Protein AF-0000000077862936 (afdb_homodimer)

Organism: Aspergillus terreus (NCBI:txid33178)

Nearest PDB structures (foldseek):
  3dgs-assembly1_A  TM=1.457E-01  e=7.957E+00  Enterobacteria phage fd
  7onh-assembly1_A  TM=1.638E-01  e=4.674E+00  synthetic construct
  3dgs-assembly1_A  TM=1.457E-01  e=5.202E+00  Enterobacteria phage fd

Sequence (362 aa):
MKFSQLAPALVPLLASQSNAEAGPSYTLKAVQPGTPFHGQPINAHAGTFWIGEPGAAVCGMPPIPCPDFETKVLATGDHLDTVATPGQAIFVLPNGALAYTPPGSPFPPNAFTSPLQLVPTPFGPGYTFLGGGFSACPTPYGFQVFAINSPGGPFELAEGCIPFDAVALPPINPVPVDVYVMKFSQLAPALVPLLASQSNAEAGPSYTLKAVQPGTPFHGQPINAHAGTFWIGEPGAAVCGMPPIPCPDFETKVLATGDHLDTVATPGQAIFVLPNGALAYTPPGSPFPPNAFTSPLQLVPTPFGPGYTFLGGGFSACPTPYGFQVFAINSPGGPFELAEGCIPFDAVALPPINPVPVDVYV

InterPro domains:
  IPR052820 PhiA domain-containing protein [PTHR42047] (1-170)

Solvent-accessible surface area (backbone atoms only — not comparable to full-atom values): 19536 Å² total; per-residue (Å²): 131,84,80,76,77,76,73,79,79,80,71,77,75,72,74,71,72,68,74,66,73,76,62,74,56,21,24,40,28,33,44,33,89,96,47,96,55,44,69,35,52,54,20,47,34,38,39,30,35,24,35,76,39,82,56,34,40,28,33,71,90,63,32,20,52,39,78,68,53,90,42,35,36,48,26,32,78,44,22,45,31,43,58,21,54,48,51,27,44,44,34,27,41,76,88,22,40,35,29,43,35,47,48,65,48,74,79,61,88,73,45,46,70,68,64,52,40,80,38,86,45,100,86,39,44,20,53,26,43,87,86,17,40,34,26,39,33,78,53,101,70,33,24,43,35,26,44,21,34,50,92,90,44,96,24,62,84,52,91,84,39,42,70,39,43,43,29,52,38,80,37,85,40,84,52,65,41,36,41,72,34,135,85,79,75,77,77,73,78,78,77,72,78,77,73,72,70,73,71,75,68,74,74,59,74,55,20,23,41,28,31,44,33,89,94,46,96,55,42,69,34,53,54,21,46,34,40,39,29,34,25,34,77,40,79,55,32,40,28,32,72,88,63,31,21,51,40,78,69,53,89,42,34,35,47,24,32,77,45,22,45,33,43,57,22,54,49,52,25,44,44,33,26,42,76,87,22,37,34,29,42,36,46,47,64,49,72,80,59,87,75,45,46,68,66,64,54,39,80,39,87,47,100,86,39,42,20,54,26,43,86,85,17,39,34,26,39,32,77,53,100,69,34,23,41,36,25,44,22,32,50,94,88,44,96,24,62,83,53,90,84,41,42,70,38,43,44,30,53,39,79,35,86,39,84,53,64,40,36,41,72,36

Secondary structure (DSSP, 8-state):
------------------------EEEEEEE-TTSTTTTEEEEEETTEEEESS---EEETTTTEEPTTGGGS--EETTEESB--SS--BEEE-TTSBEEEPPTTPPPPTT-B-PPPEEEEETTEEEEEBTTBEEEEEEETTEEEEEEE-STTSS-PPPTT-EEEEEEEE--SS---BSEE-/------------------------EEEEEEE-TTSTTTTPBEEEETTEEEESS---EEETTTTEEPTTGGGS--EETTEESB--SS--BEEE-TTSBEEEPPTTPPPPTT-B-PPPEEEEETTEEEEEBTTBEEEEEEETTEEEEEEE-STTSS-PPPTT-EEEEEEEE--SS---BSEE-

Structure (mmCIF, N/CA/C/O backbone):
data_AF-0000000077862936-model_v1
#
loop_
_entity.id
_entity.type
_entity.pdbx_description
1 polymer 'IgE-binding protein'
#
loop_
_atom_site.group_PDB
_atom_site.id
_atom_site.type_symbol
_atom_site.label_atom_id
_atom_site.label_alt_id
_atom_site.label_comp_id
_atom_site.label_asym_id
_atom_site.label_entity_id
_atom_site.label_seq_id
_atom_site.pdbx_PDB_ins_code
_atom_site.Cartn_x
_atom_site.Cartn_y
_atom_site.Cartn_z
_atom_site.occupancy
_atom_site.B_iso_or_equiv
_atom_site.auth_seq_id
_atom_site.auth_comp_id
_atom_site.auth_asym_id
_atom_site.auth_atom_id
_atom_site.pdbx_PDB_model_num
ATOM 1 N N . MET A 1 1 ? -45.5 5.727 -56.5 1 28.3 1 MET A N 1
ATOM 2 C CA . MET A 1 1 ? -44.812 4.695 -55.719 1 28.3 1 MET A CA 1
ATOM 3 C C . MET A 1 1 ? -44.25 5.285 -54.438 1 28.3 1 MET A C 1
ATOM 5 O O . MET A 1 1 ? -43.375 6.148 -54.469 1 28.3 1 MET A O 1
ATOM 9 N N . LYS A 1 2 ? -45.188 5.613 -53.438 1 38.56 2 LYS A N 1
ATOM 10 C CA . LYS A 1 2 ? -44.938 6.18 -52.125 1 38.56 2 LYS A CA 1
ATOM 11 C C . LYS A 1 2 ? -43.906 5.344 -51.344 1 38.56 2 LYS A C 1
ATOM 13 O O . LYS A 1 2 ? -44.094 4.137 -51.188 1 38.56 2 LYS A O 1
ATOM 18 N N . PHE A 1 3 ? -42.594 5.727 -51.438 1 39.69 3 PHE A N 1
ATOM 19 C CA . PHE A 1 3 ? -41.469 5.121 -50.75 1 39.69 3 PHE A CA 1
ATOM 20 C C . PHE A 1 3 ? -41.688 5.16 -49.25 1 39.69 3 PHE A C 1
ATOM 22 O O . PHE A 1 3 ? -41.781 6.234 -48.656 1 39.69 3 PHE A O 1
ATOM 29 N N . SER A 1 4 ? -42.438 4.215 -48.75 1 47.66 4 SER A N 1
ATOM 30 C CA . SER A 1 4 ? -42.562 4.059 -47.281 1 47.66 4 SER A CA 1
ATOM 31 C C . SER A 1 4 ? -41.25 3.727 -46.625 1 47.66 4 SER A C 1
ATOM 33 O O . SER A 1 4 ? -40.625 2.719 -46.969 1 47.66 4 SER A O 1
ATOM 35 N N . GLN A 1 5 ? -40.5 4.758 -46.25 1 46 5 GLN A N 1
ATOM 36 C CA . GLN A 1 5 ? -39.281 4.609 -45.5 1 46 5 GLN A CA 1
ATOM 37 C C . GLN A 1 5 ? -39.531 3.873 -44.188 1 46 5 GLN A C 1
ATOM 39 O O . GLN A 1 5 ? -40.406 4.27 -43.406 1 46 5 GLN A O 1
ATOM 44 N N . LEU A 1 6 ? -39.406 2.562 -44.219 1 43.28 6 LEU A N 1
ATOM 45 C CA . LEU A 1 6 ? -39.438 1.781 -42.969 1 43.28 6 LEU A CA 1
ATOM 46 C C . LEU A 1 6 ? -38.312 2.205 -42.031 1 43.28 6 LEU A C 1
ATOM 48 O O . LEU A 1 6 ? -37.156 2.299 -42.438 1 43.28 6 LEU A O 1
ATOM 52 N N . ALA A 1 7 ? -38.688 2.951 -41.031 1 51.25 7 ALA A N 1
ATOM 53 C CA . ALA A 1 7 ? -37.75 3.365 -40 1 51.25 7 ALA A CA 1
ATOM 54 C C . ALA A 1 7 ? -37.156 2.154 -39.281 1 51.25 7 ALA A C 1
ATOM 56 O O . ALA A 1 7 ? -37.875 1.255 -38.844 1 51.25 7 ALA A O 1
ATOM 57 N N . PRO A 1 8 ? -35.844 1.978 -39.531 1 52.16 8 PRO A N 1
ATOM 58 C CA . PRO A 1 8 ? -35.219 0.849 -38.844 1 52.16 8 PRO A CA 1
ATOM 59 C C . PRO A 1 8 ? -35.375 0.906 -37.312 1 52.16 8 PRO A C 1
ATOM 61 O O . PRO A 1 8 ? -35.344 1.987 -36.75 1 52.16 8 PRO A O 1
ATOM 64 N N . ALA A 1 9 ? -36.188 -0.064 -36.781 1 49.62 9 ALA A N 1
ATOM 65 C CA . ALA A 1 9 ? -36.312 -0.233 -35.344 1 49.62 9 ALA A CA 1
ATOM 66 C C . ALA A 1 9 ? -34.938 -0.393 -34.688 1 49.62 9 ALA A C 1
ATOM 68 O O . ALA A 1 9 ? -34.156 -1.244 -35.094 1 49.62 9 ALA A O 1
ATOM 69 N N . LEU A 1 10 ? -34.406 0.689 -34.125 1 48.16 10 LEU A N 1
ATOM 70 C CA . LEU A 1 10 ? -33.219 0.624 -33.312 1 48.16 10 LEU A CA 1
ATOM 71 C C . LEU A 1 10 ? -33.375 -0.346 -32.156 1 48.16 10 LEU A C 1
ATOM 73 O O . LEU A 1 10 ? -34.25 -0.156 -31.312 1 48.16 10 LEU A O 1
ATOM 77 N N . VAL A 1 11 ? -33.125 -1.672 -32.344 1 47.84 11 VAL A N 1
ATOM 78 C CA . VAL A 1 11 ? -33.094 -2.633 -31.234 1 47.84 11 VAL A CA 1
ATOM 79 C C . VAL A 1 11 ? -32.062 -2.195 -30.188 1 47.84 11 VAL A C 1
ATOM 81 O O . VAL A 1 11 ? -30.906 -1.97 -30.516 1 47.84 11 VAL A O 1
ATOM 84 N N . PRO A 1 12 ? -32.562 -1.728 -29.078 1 45.38 12 PRO A N 1
ATOM 85 C CA . PRO A 1 12 ? -31.562 -1.448 -28.047 1 45.38 12 PRO A CA 1
ATOM 86 C C . PRO A 1 12 ? -30.719 -2.67 -27.703 1 45.38 12 PRO A C 1
ATOM 88 O O . PRO A 1 12 ? -31.25 -3.756 -27.469 1 45.38 12 PRO A O 1
ATOM 91 N N . LEU A 1 13 ? -29.516 -2.75 -28.203 1 40.41 13 LEU A N 1
ATOM 92 C CA . LEU A 1 13 ? -28.562 -3.723 -27.672 1 40.41 13 LEU A CA 1
ATOM 93 C C . LEU A 1 13 ? -28.5 -3.664 -26.156 1 40.41 13 LEU A C 1
ATOM 95 O O . LEU A 1 13 ? -28.078 -2.658 -25.578 1 40.41 13 LEU A O 1
ATOM 99 N N . LEU A 1 14 ? -29.406 -4.41 -25.531 1 37.84 14 LEU A N 1
ATOM 100 C CA . LEU A 1 14 ? -29.156 -4.645 -24.109 1 37.84 14 LEU A CA 1
ATOM 101 C C . LEU A 1 14 ? -27.75 -5.176 -23.875 1 37.84 14 LEU A C 1
ATOM 103 O O . LEU A 1 14 ? -27.391 -6.23 -24.391 1 37.84 14 LEU A O 1
ATOM 107 N N . ALA A 1 15 ? -26.797 -4.32 -23.656 1 35.94 15 ALA A N 1
ATOM 108 C CA . ALA A 1 15 ? -25.516 -4.77 -23.125 1 35.94 15 ALA A CA 1
ATOM 109 C C . ALA A 1 15 ? -25.703 -5.715 -21.938 1 35.94 15 ALA A C 1
ATOM 111 O O . ALA A 1 15 ? -26.234 -5.316 -20.906 1 35.94 15 ALA A O 1
ATOM 112 N N . SER A 1 16 ? -25.938 -6.992 -22.203 1 34.53 16 SER A N 1
ATOM 113 C CA . SER A 1 16 ? -25.859 -7.965 -21.125 1 34.53 16 SER A CA 1
ATOM 114 C C . SER A 1 16 ? -24.609 -7.754 -20.281 1 34.53 16 SER A C 1
ATOM 116 O O . SER A 1 16 ? -23.484 -7.773 -20.797 1 34.53 16 SER A O 1
ATOM 118 N N . GLN A 1 17 ? -24.625 -6.863 -19.359 1 34.66 17 GLN A N 1
ATOM 119 C CA . GLN A 1 17 ? -23.562 -6.945 -18.375 1 34.66 17 GLN A CA 1
ATOM 120 C C . GLN A 1 17 ? -23.328 -8.383 -17.938 1 34.66 17 GLN A C 1
ATOM 122 O O . GLN A 1 17 ? -24.234 -9.039 -17.406 1 34.66 17 GLN A O 1
ATOM 127 N N . SER A 1 18 ? -22.766 -9.227 -18.797 1 33.12 18 SER A N 1
ATOM 128 C CA . SER A 1 18 ? -22.391 -10.555 -18.328 1 33.12 18 SER A CA 1
ATOM 129 C C . SER A 1 18 ? -21.922 -10.516 -16.875 1 33.12 18 SER A C 1
ATOM 131 O O . SER A 1 18 ? -21.094 -9.695 -16.516 1 33.12 18 SER A O 1
ATOM 133 N N . ASN A 1 19 ? -22.859 -10.664 -16 1 34.84 19 ASN A N 1
ATOM 134 C CA . ASN A 1 19 ? -22.422 -11.047 -14.664 1 34.84 19 ASN A CA 1
ATOM 135 C C . ASN A 1 19 ? -21.25 -12.023 -14.719 1 34.84 19 ASN A C 1
ATOM 137 O O . ASN A 1 19 ? -21.438 -13.203 -15.023 1 34.84 19 ASN A O 1
ATOM 141 N N . ALA A 1 20 ? -20.297 -11.766 -15.5 1 35.69 20 ALA A N 1
ATOM 142 C CA . ALA A 1 20 ? -19.172 -12.695 -15.562 1 35.69 20 ALA A CA 1
ATOM 143 C C . ALA A 1 20 ? -19.016 -13.461 -14.258 1 35.69 20 ALA A C 1
ATOM 145 O O . ALA A 1 20 ? -18.859 -12.859 -13.188 1 35.69 20 ALA A O 1
ATOM 146 N N . GLU A 1 21 ? -19.688 -14.562 -14.023 1 43.31 21 GLU A N 1
ATOM 147 C CA . GLU A 1 21 ? -19.547 -15.453 -12.875 1 43.31 21 GLU A CA 1
ATOM 148 C C . GLU A 1 21 ? -18.125 -15.422 -12.336 1 43.31 21 GLU A C 1
ATOM 150 O O . GLU A 1 21 ? -17.156 -15.648 -13.078 1 43.31 21 GLU A O 1
ATOM 155 N N . ALA A 1 22 ? -17.891 -14.57 -11.445 1 54.06 22 ALA A N 1
ATOM 156 C CA . ALA A 1 22 ? -16.562 -14.484 -10.828 1 54.06 22 ALA A CA 1
ATOM 157 C C . ALA A 1 22 ? -15.992 -15.875 -10.57 1 54.06 22 ALA A C 1
ATOM 159 O O . ALA A 1 22 ? -16.703 -16.766 -10.094 1 54.06 22 ALA A O 1
ATOM 160 N N . GLY A 1 23 ? -15.102 -16.484 -11.367 1 61.25 23 GLY A N 1
ATOM 161 C CA . GLY A 1 23 ? -14.445 -17.766 -11.125 1 61.25 23 GLY A CA 1
ATOM 162 C C . GLY A 1 23 ? -14.242 -18.047 -9.648 1 61.25 23 GLY A C 1
ATOM 163 O O . GLY A 1 23 ? -14.633 -17.25 -8.797 1 61.25 23 GLY A O 1
ATOM 164 N N . PRO A 1 24 ? -13.867 -19.297 -9.281 1 77.06 24 PRO A N 1
ATOM 165 C CA . PRO A 1 24 ? -13.648 -19.688 -7.887 1 77.06 24 PRO A CA 1
ATOM 166 C C . PRO A 1 24 ? -12.672 -18.766 -7.16 1 77.06 24 PRO A C 1
ATOM 168 O O . PRO A 1 24 ? -11.75 -18.219 -7.777 1 77.06 24 PRO A O 1
ATOM 171 N N . SER A 1 25 ? -13 -18.484 -5.926 1 86.25 25 SER A N 1
ATOM 172 C CA . SER A 1 25 ? -12.156 -17.703 -5.039 1 86.25 25 SER A CA 1
ATOM 173 C C . SER A 1 25 ? -11.164 -18.578 -4.285 1 86.25 25 SER A C 1
ATOM 175 O O . SER A 1 25 ? -11.461 -19.734 -3.973 1 86.25 25 SER A O 1
ATOM 177 N N . TYR A 1 26 ? -10 -18.047 -4.062 1 89.81 26 TYR A N 1
ATOM 178 C CA . TYR A 1 26 ? -8.953 -18.844 -3.432 1 89.81 26 TYR A CA 1
ATOM 179 C C . TYR A 1 26 ? -8.258 -18.047 -2.332 1 89.81 26 TYR A C 1
ATOM 181 O O . TYR A 1 26 ? -8.156 -16.812 -2.412 1 89.81 26 TYR A O 1
ATOM 189 N N . THR A 1 27 ? -7.832 -18.766 -1.325 1 92.31 27 THR A N 1
ATOM 190 C CA . THR A 1 27 ? -6.734 -18.312 -0.482 1 92.31 27 THR A CA 1
ATOM 191 C C . THR A 1 27 ? -5.406 -18.875 -0.976 1 92.31 27 THR A C 1
ATOM 193 O O . THR A 1 27 ? -5.383 -19.859 -1.727 1 92.31 27 THR A O 1
ATOM 196 N N . LEU A 1 28 ? -4.328 -18.25 -0.6 1 93.12 28 LEU A N 1
ATOM 197 C CA . LEU A 1 28 ? -3.021 -18.703 -1.066 1 93.12 28 LEU A CA 1
ATOM 198 C C . LEU A 1 28 ? -2.119 -19.062 0.109 1 93.12 28 LEU A C 1
ATOM 200 O O . LEU A 1 28 ? -2.123 -18.375 1.134 1 93.12 28 LEU A O 1
ATOM 204 N N . LYS A 1 29 ? -1.386 -20.094 -0.147 1 94.75 29 LYS A N 1
ATOM 205 C CA . LYS A 1 29 ? -0.343 -20.484 0.795 1 94.75 29 LYS A CA 1
ATOM 206 C C . LYS A 1 29 ? 1.017 -20.578 0.107 1 94.75 29 LYS A C 1
ATOM 208 O O . LYS A 1 29 ? 1.112 -21.047 -1.032 1 94.75 29 LYS A O 1
ATOM 213 N N . ALA A 1 30 ? 1.995 -20.172 0.868 1 96.94 30 ALA A N 1
ATOM 214 C CA . ALA A 1 30 ? 3.365 -20.344 0.398 1 96.94 30 ALA A CA 1
ATOM 215 C C . ALA A 1 30 ? 3.887 -21.734 0.75 1 96.94 30 ALA A C 1
ATOM 217 O O . ALA A 1 30 ? 3.936 -22.109 1.924 1 96.94 30 ALA A O 1
ATOM 218 N N . VAL A 1 31 ? 4.359 -22.484 -0.291 1 97.75 31 VAL A N 1
ATOM 219 C CA . VAL A 1 31 ? 4.785 -23.859 -0.05 1 97.75 31 VAL A CA 1
ATOM 220 C C . VAL A 1 31 ? 6.238 -24.031 -0.489 1 97.75 31 VAL A C 1
ATOM 222 O O . VAL A 1 31 ? 6.559 -23.891 -1.67 1 97.75 31 VAL A O 1
ATOM 225 N N . GLN A 1 32 ? 7.098 -24.234 0.431 1 97.5 32 GLN A N 1
ATOM 226 C CA . GLN A 1 32 ? 8.508 -24.594 0.268 1 97.5 32 GLN A CA 1
ATOM 227 C C . GLN A 1 32 ? 9.039 -25.312 1.502 1 97.5 32 GLN A C 1
ATOM 229 O O . GLN A 1 32 ? 9.523 -24.672 2.439 1 97.5 32 GLN A O 1
ATOM 234 N N . PRO A 1 33 ? 8.992 -26.703 1.39 1 96.69 33 PRO A N 1
ATOM 235 C CA . PRO A 1 33 ? 9.438 -27.453 2.564 1 96.69 33 PRO A CA 1
ATOM 236 C C . PRO A 1 33 ? 10.836 -27.047 3.029 1 96.69 33 PRO A C 1
ATOM 238 O O . PRO A 1 33 ? 11.719 -26.781 2.203 1 96.69 33 PRO A O 1
ATOM 241 N N . GLY A 1 34 ? 11.047 -26.984 4.371 1 97.06 34 GLY A N 1
ATOM 242 C CA . GLY A 1 34 ? 12.352 -26.688 4.938 1 97.06 34 GLY A CA 1
ATOM 243 C C . GLY A 1 34 ? 12.57 -25.203 5.164 1 97.06 34 GLY A C 1
ATOM 244 O O . GLY A 1 34 ? 13.656 -24.797 5.582 1 97.06 34 GLY A O 1
ATOM 245 N N . THR A 1 35 ? 11.594 -24.422 4.828 1 97.5 35 THR A N 1
ATOM 246 C CA . THR A 1 35 ? 11.719 -22.984 5.043 1 97.5 35 THR A CA 1
ATOM 247 C C . THR A 1 35 ? 10.82 -22.531 6.191 1 97.5 35 THR A C 1
ATOM 249 O O . THR A 1 35 ? 9.852 -23.203 6.539 1 97.5 35 THR A O 1
ATOM 252 N N . PRO A 1 36 ? 11.133 -21.344 6.785 1 95.94 36 PRO A N 1
ATOM 253 C CA . PRO A 1 36 ? 10.328 -20.875 7.914 1 95.94 36 PRO A CA 1
ATOM 254 C C . PRO A 1 36 ? 8.914 -20.469 7.496 1 95.94 36 PRO A C 1
ATOM 256 O O . PRO A 1 36 ? 8.039 -20.297 8.352 1 95.94 36 PRO A O 1
ATOM 259 N N . PHE A 1 37 ? 8.695 -20.219 6.227 1 97.56 37 PHE A N 1
ATOM 260 C CA . PHE A 1 37 ? 7.395 -19.719 5.812 1 97.56 37 PHE A CA 1
ATOM 261 C C . PHE A 1 37 ? 6.574 -20.812 5.141 1 97.56 37 PHE A C 1
ATOM 263 O O . PHE A 1 37 ? 5.48 -20.562 4.641 1 97.56 37 PHE A O 1
ATOM 270 N N . HIS A 1 38 ? 7.098 -22.047 5.156 1 97.75 38 HIS A N 1
ATOM 271 C CA . HIS A 1 38 ? 6.348 -23.141 4.555 1 97.75 38 HIS A CA 1
ATOM 272 C C . HIS A 1 38 ? 4.953 -23.266 5.16 1 97.75 38 HIS A C 1
ATOM 274 O O . HIS A 1 38 ? 4.805 -23.312 6.383 1 97.75 38 HIS A O 1
ATOM 280 N N . GLY A 1 39 ? 3.947 -23.219 4.293 1 95.69 39 GLY A N 1
ATOM 281 C CA . GLY A 1 39 ? 2.578 -23.438 4.742 1 95.69 39 GLY A CA 1
ATOM 282 C C . GLY A 1 39 ? 1.909 -22.156 5.227 1 95.69 39 GLY A C 1
ATOM 283 O O . GLY A 1 39 ? 0.722 -22.172 5.559 1 95.69 39 GLY A O 1
ATOM 284 N N . GLN A 1 40 ? 2.598 -21.094 5.266 1 94.94 40 GLN A N 1
ATOM 285 C CA . GLN A 1 40 ? 2.021 -19.828 5.742 1 94.94 40 GLN A CA 1
ATOM 286 C C . GLN A 1 40 ? 1.17 -19.172 4.66 1 94.94 40 GLN A C 1
ATOM 288 O O . GLN A 1 40 ? 1.425 -19.359 3.467 1 94.94 40 GLN A O 1
ATOM 293 N N . PRO A 1 41 ? 0.169 -18.406 5.086 1 94.25 41 PRO A N 1
ATOM 294 C CA . PRO A 1 41 ? -0.661 -17.703 4.102 1 94.25 41 PRO A CA 1
ATOM 295 C C . PRO A 1 41 ? 0.079 -16.562 3.412 1 94.25 41 PRO A C 1
ATOM 297 O O . PRO A 1 41 ? 0.97 -15.953 4.008 1 94.25 41 PRO A O 1
ATOM 300 N N . ILE A 1 42 ? -0.263 -16.344 2.178 1 95.44 42 ILE A N 1
ATOM 301 C CA . ILE A 1 42 ? 0.11 -15.117 1.463 1 95.44 42 ILE A CA 1
ATOM 302 C C . ILE A 1 42 ? -0.976 -14.062 1.644 1 95.44 42 ILE A C 1
ATOM 304 O O . ILE A 1 42 ? -2.146 -14.312 1.346 1 95.44 42 ILE A O 1
ATOM 308 N N . ASN A 1 43 ? -0.534 -12.883 2.084 1 94.31 43 ASN A N 1
ATOM 309 C CA . ASN A 1 43 ? -1.486 -11.828 2.41 1 94.31 43 ASN A CA 1
ATOM 310 C C . ASN A 1 43 ? -1.239 -10.57 1.575 1 94.31 43 ASN A C 1
ATOM 312 O O . ASN A 1 43 ? -0.129 -10.359 1.084 1 94.31 43 ASN A O 1
ATOM 316 N N . ALA A 1 44 ? -2.369 -9.797 1.472 1 95.38 44 ALA A N 1
ATOM 317 C CA . ALA A 1 44 ? -2.291 -8.547 0.729 1 95.38 44 ALA A CA 1
ATOM 318 C C . ALA A 1 44 ? -2.5 -7.348 1.652 1 95.38 44 ALA A C 1
ATOM 320 O O . ALA A 1 44 ? -3.469 -7.305 2.416 1 95.38 44 ALA A O 1
ATOM 321 N N . HIS A 1 45 ? -1.539 -6.441 1.604 1 93.56 45 HIS A N 1
ATOM 322 C CA . HIS A 1 45 ? -1.716 -5.137 2.23 1 93.56 45 HIS A CA 1
ATOM 323 C C . HIS A 1 45 ? -0.766 -4.105 1.634 1 93.56 45 HIS A C 1
ATOM 325 O O . HIS A 1 45 ? 0.259 -4.465 1.05 1 93.56 45 HIS A O 1
ATOM 331 N N . ALA A 1 46 ? -1.206 -2.877 1.695 1 94.44 46 ALA A N 1
ATOM 332 C CA . ALA A 1 46 ? -0.384 -1.747 1.269 1 94.44 46 ALA A CA 1
ATOM 333 C C . ALA A 1 46 ? 0.114 -1.941 -0.161 1 94.44 46 ALA A C 1
ATOM 335 O O . ALA A 1 46 ? 1.271 -1.644 -0.468 1 94.44 46 ALA A O 1
ATOM 336 N N . GLY A 1 47 ? -0.685 -2.586 -0.917 1 95.81 47 GLY A N 1
ATOM 337 C CA . GLY A 1 47 ? -0.465 -2.613 -2.355 1 95.81 47 GLY A CA 1
ATOM 338 C C . GLY A 1 47 ? 0.37 -3.795 -2.809 1 95.81 47 GLY A C 1
ATOM 339 O O . GLY A 1 47 ? 0.606 -3.971 -4.008 1 95.81 47 GLY A O 1
ATOM 340 N N . THR A 1 48 ? 0.892 -4.527 -1.803 1 96.38 48 THR A N 1
ATOM 341 C CA . THR A 1 48 ? 1.748 -5.645 -2.186 1 96.38 48 THR A CA 1
ATOM 342 C C . THR A 1 48 ? 1.415 -6.887 -1.364 1 96.38 48 THR A C 1
ATOM 344 O O . THR A 1 48 ? 0.497 -6.867 -0.542 1 96.38 48 THR A O 1
ATOM 347 N N . PHE A 1 49 ? 2.17 -7.98 -1.61 1 96.5 49 PHE A N 1
ATOM 348 C CA . PHE A 1 49 ? 1.875 -9.281 -1.013 1 96.5 49 PHE A CA 1
ATOM 349 C C . PHE A 1 49 ? 3.006 -9.719 -0.093 1 96.5 49 PHE A C 1
ATOM 351 O O . PHE A 1 49 ? 4.18 -9.461 -0.374 1 96.5 49 PHE A O 1
ATOM 358 N N . TRP A 1 50 ? 2.525 -10.438 0.923 1 95.5 50 TRP A N 1
ATOM 359 C CA . TRP A 1 50 ? 3.445 -10.711 2.021 1 95.5 50 TRP A CA 1
ATOM 360 C C . TRP A 1 50 ? 3.189 -12.094 2.613 1 95.5 50 TRP A C 1
ATOM 362 O O . TRP A 1 50 ? 2.062 -12.594 2.578 1 95.5 50 TRP A O 1
ATOM 372 N N . ILE A 1 51 ? 4.262 -12.656 3.117 1 96.12 51 ILE A N 1
ATOM 373 C CA . ILE A 1 51 ? 4.207 -13.844 3.963 1 96.12 51 ILE A CA 1
ATOM 374 C C . ILE A 1 51 ? 4.695 -13.5 5.367 1 96.12 51 ILE A C 1
ATOM 376 O O . ILE A 1 51 ? 5.734 -12.859 5.531 1 96.12 51 ILE A O 1
ATOM 380 N N . GLY A 1 52 ? 3.896 -13.852 6.379 1 92.12 52 GLY A N 1
ATOM 381 C CA . GLY A 1 52 ? 4.289 -13.547 7.746 1 92.12 52 GLY A CA 1
ATOM 382 C C . GLY A 1 52 ? 3.779 -12.195 8.227 1 92.12 52 GLY A C 1
ATOM 383 O O . GLY A 1 52 ? 4.055 -11.789 9.359 1 92.12 52 GLY A O 1
ATOM 384 N N . GLU A 1 53 ? 3.143 -11.484 7.34 1 89.94 53 GLU A N 1
ATOM 385 C CA . GLU A 1 53 ? 2.467 -10.234 7.688 1 89.94 53 GLU A CA 1
ATOM 386 C C . GLU A 1 53 ? 0.959 -10.352 7.473 1 89.94 53 GLU A C 1
ATOM 388 O O . GLU A 1 53 ? 0.51 -10.969 6.508 1 89.94 53 GLU A O 1
ATOM 393 N N . PRO A 1 54 ? 0.274 -9.734 8.367 1 90.06 54 PRO A N 1
ATOM 394 C CA . PRO A 1 54 ? -1.177 -9.82 8.18 1 90.06 54 PRO A CA 1
ATOM 395 C C . PRO A 1 54 ? -1.661 -9.07 6.941 1 90.06 54 PRO A C 1
ATOM 397 O O . PRO A 1 54 ? -1.022 -8.109 6.508 1 90.06 54 PRO A O 1
ATOM 400 N N . GLY A 1 55 ? -2.773 -9.578 6.367 1 92.69 55 GLY A N 1
ATOM 401 C CA . GLY A 1 55 ? -3.477 -8.812 5.355 1 92.69 55 GLY A CA 1
ATOM 402 C C . GLY A 1 55 ? -4.324 -7.695 5.93 1 92.69 55 GLY A C 1
ATOM 403 O O . GLY A 1 55 ? -4.5 -7.609 7.148 1 92.69 55 GLY A O 1
ATOM 404 N N . ALA A 1 56 ? -4.82 -6.867 5.027 1 94.38 56 ALA A N 1
ATOM 405 C CA . ALA A 1 56 ? -5.672 -5.77 5.484 1 94.38 56 ALA A CA 1
ATOM 406 C C . ALA A 1 56 ? -6.777 -5.48 4.477 1 94.38 56 ALA A C 1
ATOM 408 O O . ALA A 1 56 ? -6.508 -5.238 3.299 1 94.38 56 ALA A O 1
ATOM 409 N N . ALA A 1 57 ? -7.973 -5.582 4.945 1 95.19 57 ALA A N 1
ATOM 410 C CA . ALA A 1 57 ? -9.172 -5.25 4.172 1 95.19 57 ALA A CA 1
ATOM 411 C C . ALA A 1 57 ? -10.242 -4.633 5.066 1 95.19 57 ALA A C 1
ATOM 413 O O . ALA A 1 57 ? -10.195 -4.773 6.289 1 95.19 57 ALA A O 1
ATOM 414 N N . VAL A 1 58 ? -11.109 -3.906 4.434 1 96.25 58 VAL A N 1
ATOM 415 C CA . VAL A 1 58 ? -12.203 -3.312 5.207 1 96.25 58 VAL A CA 1
ATOM 416 C C . VAL A 1 58 ? -13.539 -3.834 4.695 1 96.25 58 VAL A C 1
ATOM 418 O O . VAL A 1 58 ? -13.656 -4.234 3.533 1 96.25 58 VAL A O 1
ATOM 421 N N . CYS A 1 59 ? -14.477 -3.85 5.605 1 94.62 59 CYS A N 1
ATOM 422 C CA . CYS A 1 59 ? -15.852 -4.277 5.352 1 94.62 59 CYS A CA 1
ATOM 423 C C . CYS A 1 59 ? -16.844 -3.342 6.027 1 94.62 59 CYS A C 1
ATOM 425 O O . CYS A 1 59 ? -16.562 -2.805 7.102 1 94.62 59 CYS A O 1
ATOM 427 N N . GLY A 1 60 ? -17.875 -3.09 5.297 1 93.56 60 GLY A N 1
ATOM 428 C CA . GLY A 1 60 ? -19 -2.391 5.918 1 93.56 60 GLY A CA 1
ATOM 429 C C . GLY A 1 60 ? -18.938 -0.886 5.73 1 93.56 60 GLY A C 1
ATOM 430 O O . GLY A 1 60 ? -18 -0.37 5.102 1 93.56 60 GLY A O 1
ATOM 431 N N . MET A 1 61 ? -20 -0.134 6.254 1 92.69 61 MET A N 1
ATOM 432 C CA . MET A 1 61 ? -20.094 1.322 6.27 1 92.69 61 MET A CA 1
ATOM 433 C C . MET A 1 61 ? -20.531 1.822 7.645 1 92.69 61 MET A C 1
ATOM 435 O O . MET A 1 61 ? -21.656 1.557 8.086 1 92.69 61 MET A O 1
ATOM 439 N N . PRO A 1 62 ? -19.609 2.516 8.367 1 93.56 62 PRO A N 1
ATOM 440 C CA . PRO A 1 62 ? -18.266 2.914 7.934 1 93.56 62 PRO A CA 1
ATOM 441 C C . PRO A 1 62 ? -17.312 1.733 7.84 1 93.56 62 PRO A C 1
ATOM 443 O O . PRO A 1 62 ? -17.547 0.685 8.445 1 93.56 62 PRO A O 1
ATOM 446 N N . PRO A 1 63 ? -16.234 1.971 6.996 1 96.44 63 PRO A N 1
ATOM 447 C CA . PRO A 1 63 ? -15.266 0.882 6.863 1 96.44 63 PRO A CA 1
ATOM 448 C C . PRO A 1 63 ? -14.633 0.489 8.195 1 96.44 63 PRO A C 1
ATOM 450 O O . PRO A 1 63 ? -14.133 1.352 8.922 1 96.44 63 PRO A O 1
ATOM 453 N N . ILE A 1 64 ? -14.625 -0.787 8.477 1 96.25 64 ILE A N 1
ATOM 454 C CA . ILE A 1 64 ? -13.93 -1.384 9.617 1 96.25 64 ILE A CA 1
ATOM 455 C C . ILE A 1 64 ? -13.062 -2.547 9.141 1 96.25 64 ILE A C 1
ATOM 457 O O . ILE A 1 64 ? -13.281 -3.084 8.055 1 96.25 64 ILE A O 1
ATOM 461 N N . PRO A 1 65 ? -12.047 -2.871 9.961 1 94.56 65 PRO A N 1
ATOM 462 C CA . PRO A 1 65 ? -11.352 -4.109 9.602 1 94.56 65 PRO A CA 1
ATOM 463 C C . PRO A 1 65 ? -12.305 -5.293 9.438 1 94.56 65 PRO A C 1
ATOM 465 O O . PRO A 1 65 ? -13.203 -5.484 10.258 1 94.56 65 PRO A O 1
ATOM 468 N N . CYS A 1 66 ? -12.109 -6.023 8.406 1 93 66 CYS A N 1
ATOM 469 C CA . CYS A 1 66 ? -13.008 -7.148 8.172 1 93 66 CYS A CA 1
ATOM 470 C C . CYS A 1 66 ? -12.914 -8.172 9.289 1 93 66 CYS A C 1
ATOM 472 O O . CYS A 1 66 ? -11.82 -8.641 9.617 1 93 66 CYS A O 1
ATOM 474 N N . PRO A 1 67 ? -14.031 -8.477 9.758 1 86.31 67 PRO A N 1
ATOM 475 C CA . PRO A 1 67 ? -14 -9.562 10.742 1 86.31 67 PRO A CA 1
ATOM 476 C C . PRO A 1 67 ? -13.539 -10.891 10.133 1 86.31 67 PRO A C 1
ATOM 478 O O . PRO A 1 67 ? -13.797 -11.156 8.961 1 86.31 67 PRO A O 1
ATOM 481 N N . ASP A 1 68 ? -12.812 -11.742 10.82 1 79.88 68 ASP A N 1
ATOM 482 C CA . ASP A 1 68 ? -12.367 -13.07 10.414 1 79.88 68 ASP A CA 1
ATOM 483 C C . ASP A 1 68 ? -11.539 -13 9.133 1 79.88 68 ASP A C 1
ATOM 485 O O . ASP A 1 68 ? -11.68 -13.844 8.242 1 79.88 68 ASP A O 1
ATOM 489 N N . PHE A 1 69 ? -10.805 -11.93 8.938 1 79.44 69 PHE A N 1
ATOM 490 C CA . PHE A 1 69 ? -10.031 -11.648 7.734 1 79.44 69 PHE A CA 1
ATOM 491 C C . PHE A 1 69 ? -9.117 -12.82 7.391 1 79.44 69 PHE A C 1
ATOM 493 O O . PHE A 1 69 ? -8.93 -13.148 6.219 1 79.44 69 PHE A O 1
ATOM 500 N N . GLU A 1 70 ? -8.648 -13.539 8.391 1 72.56 70 GLU A N 1
ATOM 501 C CA . GLU A 1 70 ? -7.688 -14.617 8.164 1 72.56 70 GLU A CA 1
ATOM 502 C C . GLU A 1 70 ? -8.336 -15.797 7.445 1 72.56 70 GLU A C 1
ATOM 504 O O . GLU A 1 70 ? -7.645 -16.641 6.867 1 72.56 70 GLU A O 1
ATOM 509 N N . THR A 1 71 ? -9.625 -15.742 7.488 1 68.31 71 THR A N 1
ATOM 510 C CA . THR A 1 71 ? -10.328 -16.859 6.859 1 68.31 71 THR A CA 1
ATOM 511 C C . THR A 1 71 ? -10.836 -16.469 5.477 1 68.31 71 THR A C 1
ATOM 513 O O . THR A 1 71 ? -11.383 -17.297 4.75 1 68.31 71 THR A O 1
ATOM 516 N N . LYS A 1 72 ? -10.641 -15.242 5.191 1 67.31 72 LYS A N 1
ATOM 517 C CA . LYS A 1 72 ? -11.234 -14.742 3.957 1 67.31 72 LYS A CA 1
ATOM 518 C C . LYS A 1 72 ? -10.305 -14.969 2.77 1 67.31 72 LYS A C 1
ATOM 520 O O . LYS A 1 72 ? -9.133 -15.32 2.947 1 67.31 72 LYS A O 1
ATOM 525 N N . VAL A 1 73 ? -11.008 -14.695 1.626 1 68.75 73 VAL A N 1
ATOM 526 C CA . VAL A 1 73 ? -10.477 -14.961 0.291 1 68.75 73 VAL A CA 1
ATOM 527 C C . VAL A 1 73 ? -9.484 -13.867 -0.099 1 68.75 73 VAL A C 1
ATOM 529 O O . VAL A 1 73 ? -9.648 -12.711 0.285 1 68.75 73 VAL A O 1
ATOM 532 N N . LEU A 1 74 ? -8.484 -14.359 -0.83 1 76.75 74 LEU A N 1
ATOM 533 C CA . LEU A 1 74 ? -7.516 -13.414 -1.375 1 76.75 74 LEU A CA 1
ATOM 534 C C . LEU A 1 74 ? -7.836 -13.086 -2.83 1 76.75 74 LEU A C 1
ATOM 536 O O . LEU A 1 74 ? -7.965 -11.914 -3.193 1 76.75 74 LEU A O 1
ATOM 540 N N . ALA A 1 75 ? -8.18 -14.188 -3.551 1 82.88 75 ALA A N 1
ATOM 541 C CA . ALA A 1 75 ? -8.141 -13.898 -4.984 1 82.88 75 ALA A CA 1
ATOM 542 C C . ALA A 1 75 ? -9.242 -14.648 -5.723 1 82.88 75 ALA A C 1
ATOM 544 O O . ALA A 1 75 ? -9.656 -15.734 -5.301 1 82.88 75 ALA A O 1
ATOM 545 N N . THR A 1 76 ? -9.695 -14.031 -6.816 1 81.5 76 THR A N 1
ATOM 546 C CA . THR A 1 76 ? -10.516 -14.617 -7.867 1 81.5 76 THR A CA 1
ATOM 547 C C . THR A 1 76 ? -9.891 -14.375 -9.242 1 81.5 76 THR A C 1
ATOM 549 O O . THR A 1 76 ? -9.922 -13.25 -9.75 1 81.5 76 THR A O 1
ATOM 552 N N . GLY A 1 77 ? -9.242 -15.484 -9.727 1 85.56 77 GLY A N 1
ATOM 553 C CA . GLY A 1 77 ? -8.477 -15.281 -10.953 1 85.56 77 GLY A CA 1
ATOM 554 C C . GLY A 1 77 ? -7.273 -14.391 -10.758 1 85.56 77 GLY A C 1
ATOM 555 O O . GLY A 1 77 ? -6.422 -14.656 -9.898 1 85.56 77 GLY A O 1
ATOM 556 N N . ASP A 1 78 ? -7.238 -13.32 -11.539 1 89.81 78 ASP A N 1
ATOM 557 C CA . ASP A 1 78 ? -6.098 -12.406 -11.492 1 89.81 78 ASP A CA 1
ATOM 558 C C . ASP A 1 78 ? -6.465 -11.109 -10.781 1 89.81 78 ASP A C 1
ATOM 560 O O . ASP A 1 78 ? -5.816 -10.078 -10.977 1 89.81 78 ASP A O 1
ATOM 564 N N . HIS A 1 79 ? -7.551 -11.18 -9.969 1 93.25 79 HIS A N 1
ATOM 565 C CA . HIS A 1 79 ? -7.996 -10.062 -9.141 1 93.25 79 HIS A CA 1
ATOM 566 C C . HIS A 1 79 ? -8.125 -10.477 -7.68 1 93.25 79 HIS A C 1
ATOM 568 O O . HIS A 1 79 ? -8.352 -11.656 -7.379 1 93.25 79 HIS A O 1
ATOM 574 N N . LEU A 1 80 ? -7.969 -9.445 -6.82 1 94.19 80 LEU A N 1
ATOM 575 C CA . LEU A 1 80 ? -8.359 -9.695 -5.438 1 94.19 80 LEU A CA 1
ATOM 576 C C . LEU A 1 80 ? -9.867 -9.914 -5.328 1 94.19 80 LEU A C 1
ATOM 578 O O . LEU A 1 80 ? -10.633 -9.383 -6.129 1 94.19 80 LEU A O 1
ATOM 582 N N . ASP A 1 81 ? -10.25 -10.75 -4.383 1 92.44 81 ASP A N 1
ATOM 583 C CA . ASP A 1 81 ? -11.664 -11.047 -4.199 1 92.44 81 ASP A CA 1
ATOM 584 C C . ASP A 1 81 ? -12.359 -9.945 -3.4 1 92.44 81 ASP A C 1
ATOM 586 O O . ASP A 1 81 ? -12.445 -10.023 -2.174 1 92.44 81 ASP A O 1
ATOM 590 N N . THR A 1 82 ? -12.898 -8.922 -4.055 1 94.5 82 THR A N 1
ATOM 591 C CA . THR A 1 82 ? -13.516 -7.742 -3.451 1 94.5 82 THR A CA 1
ATOM 592 C C . THR A 1 82 ? -14.836 -7.406 -4.141 1 94.5 82 THR A C 1
ATOM 594 O O . THR A 1 82 ? -15.117 -7.91 -5.23 1 94.5 82 THR A O 1
ATOM 597 N N . VAL A 1 83 ? -15.656 -6.578 -3.465 1 94.25 83 VAL A N 1
ATOM 598 C CA . VAL A 1 83 ? -16.891 -6.113 -4.102 1 94.25 83 VAL A CA 1
ATOM 599 C C . VAL A 1 83 ? -16.656 -4.73 -4.711 1 94.25 83 VAL A C 1
ATOM 601 O O . VAL A 1 83 ? -17.578 -4.133 -5.266 1 94.25 83 VAL A O 1
ATOM 604 N N . ALA A 1 84 ? -15.422 -4.27 -4.594 1 95.75 84 ALA A N 1
ATOM 605 C CA . ALA A 1 84 ? -15.102 -2.982 -5.207 1 95.75 84 ALA A CA 1
ATOM 606 C C . ALA A 1 84 ? -15.32 -3.027 -6.719 1 95.75 84 ALA A C 1
ATOM 608 O O . ALA A 1 84 ? -15.047 -4.043 -7.359 1 95.75 84 ALA A O 1
ATOM 609 N N . THR A 1 85 ? -15.734 -1.869 -7.289 1 93.31 85 THR A N 1
ATOM 610 C CA . THR A 1 85 ? -15.953 -1.768 -8.727 1 93.31 85 THR A CA 1
ATOM 611 C C . THR A 1 85 ? -15.352 -0.474 -9.273 1 93.31 85 THR A C 1
ATOM 613 O O . THR A 1 85 ? -15.781 0.62 -8.906 1 93.31 85 THR A O 1
ATOM 616 N N . PRO A 1 86 ? -14.422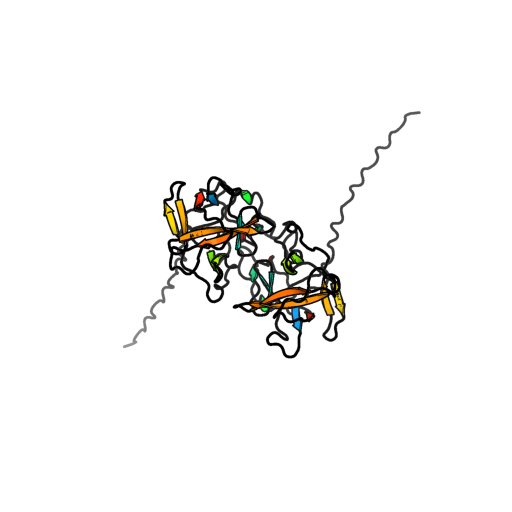 -0.54 -10.227 1 94.44 86 PRO A N 1
ATOM 617 C CA . PRO A 1 86 ? -13.758 -1.753 -10.711 1 94.44 86 PRO A CA 1
ATOM 618 C C . PRO A 1 86 ? -12.953 -2.453 -9.617 1 94.44 86 PRO A C 1
ATOM 620 O O . PRO A 1 86 ? -12.648 -1.852 -8.586 1 94.44 86 PRO A O 1
ATOM 623 N N . GLY A 1 87 ? -12.641 -3.711 -9.805 1 94.69 87 GLY A N 1
ATOM 624 C CA . GLY A 1 87 ? -11.914 -4.516 -8.828 1 94.69 87 GLY A CA 1
ATOM 625 C C . GLY A 1 87 ? -10.453 -4.137 -8.719 1 94.69 87 GLY A C 1
ATOM 626 O O . GLY A 1 87 ? -10.008 -3.162 -9.328 1 94.69 87 GLY A O 1
ATOM 627 N N . GLN A 1 88 ? -9.719 -4.902 -7.895 1 95.94 88 GLN A N 1
ATOM 628 C CA . GLN A 1 88 ? -8.289 -4.707 -7.688 1 95.94 88 GLN A CA 1
ATOM 629 C C . GLN A 1 88 ? -7.473 -5.77 -8.422 1 95.94 88 GLN A C 1
ATOM 631 O O . GLN A 1 88 ? -7.43 -6.926 -7.992 1 95.94 88 GLN A O 1
ATOM 636 N N . ALA A 1 89 ? -6.828 -5.348 -9.461 1 95.25 89 ALA A N 1
ATOM 637 C CA . ALA A 1 89 ? -6.102 -6.277 -10.32 1 95.25 89 ALA A CA 1
ATOM 638 C C . ALA A 1 89 ? -4.73 -6.609 -9.734 1 95.25 89 ALA A C 1
ATOM 640 O O . ALA A 1 89 ? -4.051 -5.734 -9.195 1 95.25 89 ALA A O 1
ATOM 641 N N . ILE A 1 90 ? -4.367 -7.844 -9.875 1 95.31 90 ILE A N 1
ATOM 642 C CA . ILE A 1 90 ? -3.041 -8.281 -9.453 1 95.31 90 ILE A CA 1
ATOM 643 C C . ILE A 1 90 ? -2.057 -8.133 -10.609 1 95.31 90 ILE A C 1
ATOM 645 O O . ILE A 1 90 ? -2.381 -8.461 -11.75 1 95.31 90 ILE A O 1
ATOM 649 N N . PHE A 1 91 ? -0.884 -7.613 -10.305 1 95.44 91 PHE A N 1
ATOM 650 C CA . PHE A 1 91 ? 0.143 -7.391 -11.32 1 95.44 91 PHE A CA 1
ATOM 651 C C . PHE A 1 91 ? 1.534 -7.453 -10.695 1 95.44 91 PHE A C 1
ATOM 653 O O . PHE A 1 91 ? 1.683 -7.801 -9.523 1 95.44 91 PHE A O 1
ATOM 660 N N . VAL A 1 92 ? 2.533 -7.242 -11.594 1 95.44 92 VAL A N 1
ATOM 661 C CA . VAL A 1 92 ? 3.906 -7.238 -11.094 1 95.44 92 VAL A CA 1
ATOM 662 C C . VAL A 1 92 ? 4.562 -5.895 -11.398 1 95.44 92 VAL A C 1
ATOM 664 O O . VAL A 1 92 ? 4.508 -5.414 -12.531 1 95.44 92 VAL A O 1
ATOM 667 N N . LEU A 1 93 ? 5.105 -5.305 -10.312 1 93.94 93 LEU A N 1
ATOM 668 C CA . LEU A 1 93 ? 5.824 -4.039 -10.461 1 93.94 93 LEU A CA 1
ATOM 669 C C . LEU A 1 93 ? 7.121 -4.234 -11.242 1 93.94 93 LEU A C 1
ATOM 671 O O . LEU A 1 93 ? 7.621 -5.355 -11.344 1 93.94 93 LEU A O 1
ATOM 675 N N . PRO A 1 94 ? 7.695 -3.104 -11.766 1 91.44 94 PRO A N 1
ATOM 676 C CA . PRO A 1 94 ? 8.922 -3.225 -12.555 1 91.44 94 PRO A CA 1
ATOM 677 C C . PRO A 1 94 ? 10.07 -3.855 -11.773 1 91.44 94 PRO A C 1
ATOM 679 O O . PRO A 1 94 ? 10.961 -4.469 -12.367 1 91.44 94 PRO A O 1
ATOM 682 N N . ASN A 1 95 ? 10.07 -3.771 -10.492 1 90.81 95 ASN A N 1
ATOM 683 C CA . ASN A 1 95 ? 11.141 -4.352 -9.688 1 90.81 95 ASN A CA 1
ATOM 684 C C . ASN A 1 95 ? 10.867 -5.816 -9.359 1 90.81 95 ASN A C 1
ATOM 686 O O . ASN A 1 95 ? 11.633 -6.449 -8.641 1 90.81 95 ASN A O 1
ATOM 690 N N . GLY A 1 96 ? 9.688 -6.285 -9.773 1 94.06 96 GLY A N 1
ATOM 691 C CA . GLY A 1 96 ? 9.367 -7.695 -9.609 1 94.06 96 GLY A CA 1
ATOM 692 C C . GLY A 1 96 ? 8.406 -7.965 -8.477 1 94.06 96 GLY A C 1
ATOM 693 O O . GLY A 1 96 ? 7.922 -9.086 -8.312 1 94.06 96 GLY A O 1
ATOM 694 N N . ALA A 1 97 ? 8.094 -6.973 -7.676 1 95.81 97 ALA A N 1
ATOM 695 C CA . ALA A 1 97 ? 7.188 -7.172 -6.551 1 95.81 97 ALA A CA 1
ATOM 696 C C . ALA A 1 97 ? 5.77 -7.465 -7.031 1 95.81 97 ALA A C 1
ATOM 698 O O . ALA A 1 97 ? 5.258 -6.785 -7.922 1 95.81 97 ALA A O 1
ATOM 699 N N . LEU A 1 98 ? 5.203 -8.562 -6.492 1 96.69 98 LEU A N 1
ATOM 700 C CA . LEU A 1 98 ? 3.783 -8.805 -6.723 1 96.69 98 LEU A CA 1
ATOM 701 C C . LEU A 1 98 ? 2.934 -7.734 -6.051 1 96.69 98 LEU A C 1
ATOM 703 O O . LEU A 1 98 ? 3.162 -7.391 -4.891 1 96.69 98 LEU A O 1
ATOM 707 N N . ALA A 1 99 ? 1.994 -7.156 -6.836 1 96.75 99 ALA A N 1
ATOM 708 C CA . ALA A 1 99 ? 1.252 -5.988 -6.367 1 96.75 99 ALA A CA 1
ATOM 709 C C . ALA A 1 99 ? -0.205 -6.047 -6.816 1 96.75 99 ALA A C 1
ATOM 711 O O . ALA A 1 99 ? -0.614 -6.996 -7.492 1 96.75 99 ALA A O 1
ATOM 712 N N . TYR A 1 100 ? -1.056 -5.129 -6.309 1 96.56 100 TYR A N 1
ATOM 713 C CA . TYR A 1 100 ? -2.441 -5.016 -6.75 1 96.56 100 TYR A CA 1
ATOM 714 C C . TYR A 1 100 ? -2.859 -3.555 -6.875 1 96.56 100 TYR A C 1
ATOM 716 O O . TYR A 1 100 ? -2.312 -2.688 -6.191 1 96.56 100 TYR A O 1
ATOM 724 N N . THR A 1 101 ? -3.785 -3.297 -7.73 1 96.31 101 THR A N 1
ATOM 725 C CA . THR A 1 101 ? -4.215 -1.928 -7.992 1 96.31 101 THR A CA 1
ATOM 726 C C . THR A 1 101 ? -5.23 -1.471 -6.945 1 96.31 101 THR A C 1
ATOM 728 O O . THR A 1 101 ? -6.031 -2.271 -6.461 1 96.31 101 THR A O 1
ATOM 731 N N . PRO A 1 102 ? -5.176 -0.135 -6.633 1 94.56 102 PRO A N 1
ATOM 732 C CA . PRO A 1 102 ? -6.418 0.387 -6.059 1 94.56 102 PRO A CA 1
ATOM 733 C C . PRO A 1 102 ? -7.609 0.239 -6.996 1 94.56 102 PRO A C 1
ATOM 735 O O . PRO A 1 102 ? -7.434 0.108 -8.211 1 94.56 102 PRO A O 1
ATOM 738 N N . PRO A 1 103 ? -8.812 0.263 -6.359 1 94.44 103 PRO A N 1
ATOM 739 C CA . PRO A 1 103 ? -9.984 0.195 -7.238 1 94.44 103 PRO A CA 1
ATOM 740 C C . PRO A 1 103 ? -10 1.305 -8.289 1 94.44 103 PRO A C 1
ATOM 742 O O . PRO A 1 103 ? -9.789 2.475 -7.957 1 94.44 103 PRO A O 1
ATOM 745 N N . GLY A 1 104 ? -10.156 0.874 -9.508 1 88.62 104 GLY A N 1
ATOM 746 C CA . GLY A 1 104 ? -10.367 1.806 -10.602 1 88.62 104 GLY A CA 1
ATOM 747 C C . GLY A 1 104 ? -9.102 2.531 -11.016 1 88.62 104 GLY A C 1
ATOM 748 O O . GLY A 1 104 ? -9.141 3.439 -11.852 1 88.62 104 GLY A O 1
ATOM 749 N N . SER A 1 105 ? -8 2.201 -10.438 1 88.75 105 SER A N 1
ATOM 750 C CA . SER A 1 105 ? -6.734 2.83 -10.805 1 88.75 105 SER A CA 1
ATOM 751 C C . SER A 1 105 ? -6.059 2.074 -11.945 1 88.75 105 SER A C 1
ATOM 753 O O . SER A 1 105 ? -6.117 0.845 -12.008 1 88.75 105 SER A O 1
ATOM 755 N N . PRO A 1 106 ? -5.492 2.875 -12.805 1 90 106 PRO A N 1
ATOM 756 C CA . PRO A 1 106 ? -4.699 2.191 -13.828 1 90 106 PRO A CA 1
ATOM 757 C C . PRO A 1 106 ? -3.465 1.5 -13.25 1 90 106 PRO A C 1
ATOM 759 O O . PRO A 1 106 ? -3.062 1.785 -12.125 1 90 106 PRO A O 1
ATOM 762 N N . PHE A 1 107 ? -2.973 0.542 -14.109 1 93.25 107 PHE A N 1
ATOM 763 C CA . PHE A 1 107 ? -1.662 0.006 -13.766 1 93.25 107 PHE A CA 1
ATOM 764 C C . PHE A 1 107 ? -0.604 1.103 -13.789 1 93.25 107 PHE A C 1
ATOM 766 O O . PHE A 1 107 ? -0.635 1.982 -14.648 1 93.25 107 PHE A O 1
ATOM 773 N N . PRO A 1 108 ? 0.337 1.058 -12.859 1 90.25 108 PRO A N 1
ATOM 774 C CA . PRO A 1 108 ? 1.436 2.021 -12.953 1 90.25 108 PRO A CA 1
ATOM 775 C C . PRO A 1 108 ? 2.305 1.812 -14.188 1 90.25 108 PRO A C 1
ATOM 777 O O . PRO A 1 108 ? 2.279 0.735 -14.789 1 90.25 108 PRO A O 1
ATOM 780 N N . PRO A 1 109 ? 3.059 2.84 -14.516 1 89.06 109 PRO A N 1
ATOM 781 C CA . PRO A 1 109 ? 3.908 2.717 -15.703 1 89.06 109 PRO A CA 1
ATOM 782 C C . PRO A 1 109 ? 4.895 1.558 -15.602 1 89.06 109 PRO A C 1
ATOM 784 O O . PRO A 1 109 ? 5.453 1.307 -14.531 1 89.06 109 PRO A O 1
ATOM 787 N N . ASN A 1 110 ? 5.066 0.787 -16.672 1 91.38 110 ASN A N 1
ATOM 788 C CA . ASN A 1 110 ? 6.047 -0.278 -16.859 1 91.38 110 ASN A CA 1
ATOM 789 C C . ASN A 1 110 ? 5.699 -1.509 -16.031 1 91.38 110 ASN A C 1
ATOM 791 O O . ASN A 1 110 ? 6.539 -2.387 -15.828 1 91.38 110 ASN A O 1
ATOM 795 N N . ALA A 1 111 ? 4.48 -1.488 -15.547 1 93 111 ALA A N 1
ATOM 796 C CA . ALA A 1 111 ? 4.027 -2.684 -14.844 1 93 111 ALA A CA 1
ATOM 797 C C . ALA A 1 111 ? 3.895 -3.867 -15.797 1 93 111 ALA A C 1
ATOM 799 O O . ALA A 1 111 ? 3.65 -3.684 -16.984 1 93 111 ALA A O 1
ATOM 800 N N . PHE A 1 112 ? 4.113 -5.039 -15.266 1 93.31 112 PHE A N 1
ATOM 801 C CA . PHE A 1 112 ? 3.828 -6.27 -15.992 1 93.31 112 PHE A CA 1
ATOM 802 C C . PHE A 1 112 ? 2.426 -6.773 -15.672 1 93.31 112 PHE A C 1
ATOM 804 O O . PHE A 1 112 ? 2.141 -7.152 -14.531 1 93.31 112 PHE A O 1
ATOM 811 N N . THR A 1 113 ? 1.556 -6.84 -16.719 1 92.69 113 THR A N 1
ATOM 812 C CA . THR A 1 113 ? 0.131 -6.98 -16.438 1 92.69 113 THR A CA 1
ATOM 813 C C . THR A 1 113 ? -0.407 -8.289 -17 1 92.69 113 THR A C 1
ATOM 815 O O . THR A 1 113 ? -1.621 -8.492 -17.062 1 92.69 113 THR A O 1
ATOM 818 N N . SER A 1 114 ? 0.49 -9.125 -17.438 1 85.44 114 SER A N 1
ATOM 819 C CA . SER A 1 114 ? 0.007 -10.438 -17.844 1 85.44 114 SER A CA 1
ATOM 820 C C . SER A 1 114 ? -0.785 -11.102 -16.719 1 85.44 114 SER A C 1
ATOM 822 O O . SER A 1 114 ? -0.427 -10.992 -15.547 1 85.44 114 SER A O 1
ATOM 824 N N . PRO A 1 115 ? -1.782 -11.812 -17.109 1 86.06 115 PRO A N 1
ATOM 825 C CA . PRO A 1 115 ? -2.588 -12.43 -16.047 1 86.06 115 PRO A CA 1
ATOM 826 C C . PRO A 1 115 ? -1.854 -13.555 -15.328 1 86.06 115 PRO A C 1
ATOM 828 O O . PRO A 1 115 ? -1.058 -14.266 -15.938 1 86.06 115 PRO A O 1
ATOM 831 N N . LEU A 1 116 ? -2.121 -13.641 -14.062 1 89.75 116 LEU A N 1
ATOM 832 C CA . LEU A 1 116 ? -1.705 -14.836 -13.336 1 89.75 116 LEU A CA 1
ATOM 833 C C . LEU A 1 116 ? -2.414 -16.078 -13.875 1 89.75 116 LEU A C 1
ATOM 835 O O . LEU A 1 116 ? -3.564 -16 -14.312 1 89.75 116 LEU A O 1
ATOM 839 N N . GLN A 1 117 ? -1.704 -17.141 -13.82 1 89.44 117 GLN A N 1
ATOM 840 C CA . GLN A 1 117 ? -2.281 -18.406 -14.289 1 89.44 117 GLN A CA 1
ATOM 841 C C . GLN A 1 117 ? -2.205 -19.484 -13.203 1 89.44 117 GLN A C 1
ATOM 843 O O . GLN A 1 117 ? -1.211 -19.578 -12.484 1 89.44 117 GLN A O 1
ATOM 848 N N . LEU A 1 118 ? -3.305 -20.219 -13.172 1 90.81 118 LEU A N 1
ATOM 849 C CA . LEU A 1 118 ? -3.301 -21.375 -12.289 1 90.81 118 LEU A CA 1
ATOM 850 C C . LEU A 1 118 ? -2.828 -22.625 -13.039 1 90.81 118 LEU A C 1
ATOM 852 O O . LEU A 1 118 ? -3.359 -22.953 -14.102 1 90.81 118 LEU A O 1
ATOM 856 N N . VAL A 1 119 ? -1.836 -23.234 -12.461 1 92.19 119 VAL A N 1
ATOM 857 C CA . VAL A 1 119 ? -1.295 -24.453 -13.062 1 92.19 119 VAL A CA 1
ATOM 858 C C . VAL A 1 119 ? -1.188 -25.547 -12.008 1 92.19 119 VAL A C 1
ATOM 860 O O . VAL A 1 119 ? -1.086 -25.266 -10.812 1 92.19 119 VAL A O 1
ATOM 863 N N . PRO A 1 120 ? -1.198 -26.766 -12.492 1 93.06 120 PRO A N 1
ATOM 864 C CA . PRO A 1 120 ? -0.991 -27.859 -11.523 1 93.06 120 PRO A CA 1
ATOM 865 C C . PRO A 1 120 ? 0.416 -27.844 -10.93 1 93.06 120 PRO A C 1
ATOM 867 O O . PRO A 1 120 ? 1.387 -27.562 -11.633 1 93.06 120 PRO A O 1
ATOM 870 N N . THR A 1 121 ? 0.523 -28.047 -9.641 1 90.12 121 THR A N 1
ATOM 871 C CA . THR A 1 121 ? 1.771 -28.297 -8.93 1 90.12 121 THR A CA 1
ATOM 872 C C . THR A 1 121 ? 1.679 -29.578 -8.109 1 90.12 121 THR A C 1
ATOM 874 O O . THR A 1 121 ? 0.602 -30.172 -7.992 1 90.12 121 THR A O 1
ATOM 877 N N . PRO A 1 122 ? 2.818 -30.047 -7.609 1 91.56 122 PRO A N 1
ATOM 878 C CA . PRO A 1 122 ? 2.768 -31.219 -6.738 1 91.56 122 PRO A CA 1
ATOM 879 C C . PRO A 1 122 ? 1.905 -31 -5.496 1 91.56 122 PRO A C 1
ATOM 881 O O . PRO A 1 122 ? 1.511 -31.969 -4.836 1 91.56 122 PRO A O 1
ATOM 884 N N . PHE A 1 123 ? 1.569 -29.844 -5.156 1 92.69 123 PHE A N 1
ATOM 885 C CA . PHE A 1 123 ? 0.874 -29.516 -3.916 1 92.69 123 PHE A CA 1
ATOM 886 C C . PHE A 1 123 ? -0.551 -29.062 -4.199 1 92.69 123 PHE A C 1
ATOM 888 O O . PHE A 1 123 ? -1.263 -28.625 -3.287 1 92.69 123 PHE A O 1
ATOM 895 N N . GLY A 1 124 ? -0.94 -29.109 -5.434 1 91.44 124 GLY A N 1
ATOM 896 C CA . GLY A 1 124 ? -2.221 -28.578 -5.875 1 91.44 124 GLY A CA 1
ATOM 897 C C . GLY A 1 124 ? -2.088 -27.469 -6.895 1 91.44 124 GLY A C 1
ATOM 898 O O . GLY A 1 124 ? -0.984 -27.172 -7.352 1 91.44 124 GLY A O 1
ATOM 899 N N . PRO A 1 125 ? -3.217 -26.875 -7.207 1 93.19 125 PRO A N 1
ATOM 900 C CA . PRO A 1 125 ? -3.111 -25.766 -8.156 1 93.19 125 PRO A CA 1
ATOM 901 C C . PRO A 1 125 ? -2.307 -24.594 -7.598 1 93.19 125 PRO A C 1
ATOM 903 O O . PRO A 1 125 ? -2.506 -24.188 -6.449 1 93.19 125 PRO A O 1
ATOM 906 N N . GLY A 1 126 ? -1.379 -24.109 -8.422 1 94.44 126 GLY A N 1
ATOM 907 C CA . GLY A 1 126 ? -0.54 -22.984 -8.039 1 94.44 126 GLY A CA 1
ATOM 908 C C . GLY A 1 126 ? -0.51 -21.875 -9.07 1 94.44 126 GLY A C 1
ATOM 909 O O . GLY A 1 126 ? -0.531 -22.141 -10.273 1 94.44 126 GLY A O 1
ATOM 910 N N . TYR A 1 127 ? -0.382 -20.656 -8.523 1 93.06 127 TYR A N 1
ATOM 911 C CA . TYR A 1 127 ? -0.321 -19.5 -9.43 1 93.06 127 TYR A CA 1
ATOM 912 C C . TYR A 1 127 ? 1.067 -19.375 -10.039 1 93.06 127 TYR A C 1
ATOM 914 O O . TYR A 1 127 ? 2.074 -19.609 -9.375 1 93.06 127 TYR A O 1
ATOM 922 N N . THR A 1 128 ? 1.069 -18.891 -11.289 1 91.94 128 THR A N 1
ATOM 923 C CA . THR A 1 128 ? 2.295 -18.531 -11.992 1 91.94 128 THR A CA 1
ATOM 924 C C . THR A 1 128 ? 2.143 -17.172 -12.68 1 91.94 128 THR A C 1
ATOM 926 O O . THR A 1 128 ? 1.024 -16.719 -12.922 1 91.94 128 THR A O 1
ATOM 929 N N . PHE A 1 129 ? 3.234 -16.609 -12.914 1 91.69 129 PHE A N 1
ATOM 930 C CA . PHE A 1 129 ? 3.328 -15.359 -13.672 1 91.69 129 PHE A CA 1
ATOM 931 C C . PHE A 1 129 ? 4.352 -15.484 -14.797 1 91.69 129 PHE A C 1
ATOM 933 O O . PHE A 1 129 ? 5.527 -15.758 -14.547 1 91.69 129 PHE A O 1
ATOM 940 N N . LEU A 1 130 ? 3.883 -15.289 -16.047 1 88.69 130 LEU A N 1
ATOM 941 C CA . LEU A 1 130 ? 4.715 -15.43 -17.234 1 88.69 130 LEU A CA 1
ATOM 942 C C . LEU A 1 130 ? 5.469 -16.75 -17.219 1 88.69 130 LEU A C 1
ATOM 944 O O . LEU A 1 130 ? 6.66 -16.797 -17.531 1 88.69 130 LEU A O 1
ATOM 948 N N . GLY A 1 131 ? 4.754 -17.781 -16.75 1 86 131 GLY A N 1
ATOM 949 C CA . GLY A 1 131 ? 5.316 -19.109 -16.75 1 86 131 GLY A CA 1
ATOM 950 C C . GLY A 1 131 ? 6.328 -19.344 -15.648 1 86 131 GLY A C 1
ATOM 951 O O . GLY A 1 131 ? 6.902 -20.438 -15.539 1 86 131 GLY A O 1
ATOM 952 N N . GLY A 1 132 ? 6.598 -18.391 -14.883 1 90.31 132 GLY A N 1
ATOM 953 C CA . GLY A 1 132 ? 7.523 -18.516 -13.766 1 90.31 132 GLY A CA 1
ATOM 954 C C . GLY A 1 132 ? 6.832 -18.609 -12.422 1 90.31 132 GLY A C 1
ATOM 955 O O . GLY A 1 132 ? 5.652 -18.969 -12.344 1 90.31 132 GLY A O 1
ATOM 956 N N . GLY A 1 133 ? 7.637 -18.438 -11.359 1 93.31 133 GLY A N 1
ATOM 957 C CA . GLY A 1 133 ? 7.102 -18.547 -10.008 1 93.31 133 GLY A CA 1
ATOM 958 C C . GLY A 1 133 ? 7.309 -17.281 -9.188 1 93.31 133 GLY A C 1
ATOM 959 O O . GLY A 1 133 ? 7.301 -16.172 -9.719 1 93.31 133 GLY A O 1
ATOM 960 N N . PHE A 1 134 ? 7.32 -17.578 -7.875 1 96.62 134 PHE A N 1
ATOM 961 C CA . PHE A 1 134 ? 7.457 -16.484 -6.922 1 96.62 134 PHE A CA 1
ATOM 962 C C . PHE A 1 134 ? 8.578 -16.766 -5.934 1 96.62 134 PHE A C 1
ATOM 964 O O . PHE A 1 134 ? 9.023 -17.906 -5.789 1 96.62 134 PHE A O 1
ATOM 971 N N . SER A 1 135 ? 9.047 -15.727 -5.398 1 97.75 135 SER A N 1
ATOM 972 C CA . SER A 1 135 ? 10.039 -15.828 -4.336 1 97.75 135 SER A CA 1
ATOM 973 C C . SER A 1 135 ? 9.648 -14.984 -3.129 1 97.75 135 SER A C 1
ATOM 975 O O . SER A 1 135 ? 8.891 -14.016 -3.26 1 97.75 135 SER A O 1
ATOM 977 N N . ALA A 1 136 ? 10.094 -15.469 -2.01 1 98.38 136 ALA A N 1
ATOM 978 C CA . ALA A 1 136 ? 9.945 -14.75 -0.749 1 98.38 136 ALA A CA 1
ATOM 979 C C . ALA A 1 136 ? 11.25 -14.078 -0.338 1 98.38 136 ALA A C 1
ATOM 981 O O . ALA A 1 136 ? 12.266 -14.758 -0.127 1 98.38 136 ALA A O 1
ATOM 982 N N . CYS A 1 137 ? 11.242 -12.789 -0.241 1 97.69 137 CYS A N 1
ATOM 983 C CA . CYS A 1 137 ? 12.438 -12.047 0.142 1 97.69 137 CYS A CA 1
ATOM 984 C C . CYS A 1 137 ? 12.32 -11.523 1.569 1 97.69 137 CYS A C 1
ATOM 986 O O . CYS A 1 137 ? 11.359 -10.828 1.904 1 97.69 137 CYS A O 1
ATOM 988 N N . PRO A 1 138 ? 13.266 -11.82 2.391 1 96.31 138 PRO A N 1
ATOM 989 C CA . PRO A 1 138 ? 13.164 -11.453 3.805 1 96.31 138 PRO A CA 1
ATOM 990 C C . PRO A 1 138 ? 13.258 -9.945 4.031 1 96.31 138 PRO A C 1
ATOM 992 O O . PRO A 1 138 ? 14.023 -9.266 3.344 1 96.31 138 PRO A O 1
ATOM 995 N N . THR A 1 139 ? 12.391 -9.477 4.887 1 91.38 139 THR A N 1
ATOM 996 C CA . THR A 1 139 ? 12.43 -8.125 5.441 1 91.38 139 THR A CA 1
ATOM 997 C C . THR A 1 139 ? 12.438 -8.172 6.969 1 91.38 139 THR A C 1
ATOM 999 O O . THR A 1 139 ? 12.297 -9.242 7.566 1 91.38 139 THR A O 1
ATOM 1002 N N . PRO A 1 140 ? 12.57 -7.059 7.629 1 84.94 140 PRO A N 1
ATOM 1003 C CA . PRO A 1 140 ? 12.508 -7.07 9.094 1 84.94 140 PRO A CA 1
ATOM 1004 C C . PRO A 1 140 ? 11.141 -7.508 9.617 1 84.94 140 PRO A C 1
ATOM 1006 O O . PRO A 1 140 ? 11.008 -7.875 10.789 1 84.94 140 PRO A O 1
ATOM 1009 N N . TYR A 1 141 ? 10.133 -7.598 8.805 1 84 141 TYR A N 1
ATOM 1010 C CA . TYR A 1 141 ? 8.773 -7.82 9.289 1 84 141 TYR A CA 1
ATOM 1011 C C . TYR A 1 141 ? 8.172 -9.078 8.672 1 84 141 TYR A C 1
ATOM 1013 O O . TYR A 1 141 ? 7.047 -9.461 9.008 1 84 141 TYR A O 1
ATOM 1021 N N . GLY A 1 142 ? 8.898 -9.727 7.891 1 92.44 142 GLY A N 1
ATOM 1022 C CA . GLY A 1 142 ? 8.422 -10.883 7.152 1 92.44 142 GLY A CA 1
ATOM 1023 C C . GLY A 1 142 ? 9.062 -11.023 5.789 1 92.44 142 GLY A C 1
ATOM 1024 O O . GLY A 1 142 ? 10.234 -10.672 5.605 1 92.44 142 GLY A O 1
ATOM 1025 N N . PHE A 1 143 ? 8.297 -11.68 4.875 1 97.25 143 PHE A N 1
ATOM 1026 C CA . PHE A 1 143 ? 8.797 -11.898 3.52 1 97.25 143 PHE A CA 1
ATOM 1027 C C . PHE A 1 143 ? 7.902 -11.203 2.5 1 97.25 143 PHE A C 1
ATOM 1029 O O . PHE A 1 143 ? 6.68 -11.336 2.545 1 97.25 143 PHE A O 1
ATOM 1036 N N . GLN A 1 144 ? 8.516 -10.438 1.694 1 96.69 144 GLN A N 1
ATOM 1037 C CA . GLN A 1 144 ? 7.762 -9.867 0.583 1 96.69 144 GLN A CA 1
ATOM 1038 C C . GLN A 1 144 ? 7.789 -10.797 -0.63 1 96.69 144 GLN A C 1
ATOM 1040 O O . GLN A 1 144 ? 8.797 -11.461 -0.887 1 96.69 144 GLN A O 1
ATOM 1045 N N . VAL A 1 145 ? 6.688 -10.781 -1.409 1 97.81 145 VAL A N 1
ATOM 1046 C CA . VAL A 1 145 ? 6.531 -11.719 -2.521 1 97.81 145 VAL A CA 1
ATOM 1047 C C . VAL A 1 145 ? 6.953 -11.039 -3.824 1 97.81 145 VAL A C 1
ATOM 1049 O O . VAL A 1 145 ? 6.469 -9.953 -4.148 1 97.81 145 VAL A O 1
ATOM 1052 N N . PHE A 1 146 ? 7.855 -11.711 -4.559 1 97.69 146 PHE A N 1
ATOM 1053 C CA . PHE A 1 146 ? 8.344 -11.242 -5.852 1 97.69 146 PHE A CA 1
ATOM 1054 C C . PHE A 1 146 ? 8.156 -12.312 -6.918 1 97.69 146 PHE A C 1
ATOM 1056 O O . PHE A 1 146 ? 8.18 -13.508 -6.617 1 97.69 146 PHE A O 1
ATOM 1063 N N . ALA A 1 147 ? 7.953 -11.82 -8.094 1 96.56 147 ALA A N 1
ATOM 1064 C CA . ALA A 1 147 ? 7.91 -12.727 -9.234 1 96.56 147 ALA A CA 1
ATOM 1065 C C . ALA A 1 147 ? 9.312 -13.172 -9.641 1 96.56 147 ALA A C 1
ATOM 1067 O O . ALA A 1 147 ? 10.273 -12.406 -9.523 1 96.56 147 ALA A O 1
ATOM 1068 N N . ILE A 1 148 ? 9.344 -14.406 -10.039 1 94.5 148 ILE A N 1
ATOM 1069 C CA . ILE A 1 148 ? 10.57 -14.891 -10.664 1 94.5 148 ILE A CA 1
ATOM 1070 C C . ILE A 1 148 ? 10.242 -15.578 -11.992 1 94.5 148 ILE A C 1
ATOM 1072 O O . ILE A 1 148 ? 9.164 -16.156 -12.141 1 94.5 148 ILE A O 1
ATOM 1076 N N . ASN A 1 149 ? 11.094 -15.289 -12.938 1 83.5 149 ASN A N 1
ATOM 1077 C CA . ASN A 1 149 ? 10.891 -15.898 -14.25 1 83.5 149 ASN A CA 1
ATOM 1078 C C . ASN A 1 149 ? 11.969 -16.938 -14.547 1 83.5 149 ASN A C 1
ATOM 1080 O O . ASN A 1 149 ? 12.961 -17.047 -13.828 1 83.5 149 ASN A O 1
ATOM 1084 N N . SER A 1 150 ? 11.477 -17.766 -15.539 1 71.88 150 SER A N 1
ATOM 1085 C CA . SER A 1 150 ? 12.484 -18.656 -16.094 1 71.88 150 SER A CA 1
ATOM 1086 C C . SER A 1 150 ? 13.719 -17.891 -16.547 1 71.88 150 SER A C 1
ATOM 1088 O O . SER A 1 150 ? 13.664 -16.672 -16.75 1 71.88 150 SER A O 1
ATOM 1090 N N . PRO A 1 151 ? 14.812 -18.656 -16.609 1 71.56 151 PRO A N 1
ATOM 1091 C CA . PRO A 1 151 ? 16.047 -18 -17.047 1 71.56 151 PRO A CA 1
ATOM 1092 C C . PRO A 1 151 ? 15.852 -17.156 -18.312 1 71.56 151 PRO A C 1
ATOM 1094 O O . PRO A 1 151 ? 15.18 -17.594 -19.25 1 71.56 151 PRO A O 1
ATOM 1097 N N . GLY A 1 152 ? 16.312 -15.945 -18.25 1 71.19 152 GLY A N 1
ATOM 1098 C CA . GLY A 1 152 ? 16.172 -15.031 -19.375 1 71.19 152 GLY A CA 1
ATOM 1099 C C . GLY A 1 152 ? 14.984 -14.086 -19.234 1 71.19 152 GLY A C 1
ATOM 1100 O O . GLY A 1 152 ? 14.836 -13.148 -20.031 1 71.19 152 GLY A O 1
ATOM 1101 N N . GLY A 1 153 ? 14.188 -14.375 -18.312 1 77.44 153 GLY A N 1
ATOM 1102 C CA . GLY A 1 153 ? 13.055 -13.492 -18.094 1 77.44 153 GLY A CA 1
ATOM 1103 C C . GLY A 1 153 ? 13.414 -12.234 -17.328 1 77.44 153 GLY A C 1
ATOM 1104 O O . GLY A 1 153 ? 14.57 -12.055 -16.922 1 77.44 153 GLY A O 1
ATOM 1105 N N . PRO A 1 154 ? 12.469 -11.375 -17.188 1 82.56 154 PRO A N 1
ATOM 1106 C CA . PRO A 1 154 ? 12.734 -10.055 -16.625 1 82.56 154 PRO A CA 1
ATOM 1107 C C . PRO A 1 154 ? 13.086 -10.102 -15.141 1 82.56 154 PRO A C 1
ATOM 1109 O O . PRO A 1 154 ? 13.664 -9.156 -14.602 1 82.56 154 PRO A O 1
ATOM 1112 N N . PHE A 1 155 ? 12.633 -11.234 -14.484 1 90.25 155 PHE A N 1
ATOM 1113 C CA . PHE A 1 155 ? 12.867 -11.258 -13.047 1 90.25 155 PHE A CA 1
ATOM 1114 C C . PHE A 1 155 ? 13.672 -12.492 -12.656 1 90.25 155 PHE A C 1
ATOM 1116 O O . PHE A 1 155 ? 13.203 -13.625 -12.828 1 90.25 155 PHE A O 1
ATOM 1123 N N . GLU A 1 156 ? 14.773 -12.195 -12.156 1 89.88 156 GLU A N 1
ATOM 1124 C CA . GLU A 1 156 ? 15.617 -13.273 -11.648 1 89.88 156 GLU A CA 1
ATOM 1125 C C . GLU A 1 156 ? 15.539 -13.375 -10.125 1 89.88 156 GLU A C 1
ATOM 1127 O O . GLU A 1 156 ? 15.156 -12.414 -9.453 1 89.88 156 GLU A O 1
ATOM 1132 N N . LEU A 1 157 ? 15.852 -14.586 -9.734 1 91.69 157 LEU A N 1
ATOM 1133 C CA . LEU A 1 157 ? 15.906 -14.781 -8.289 1 91.69 157 LEU A CA 1
ATOM 1134 C C . LEU A 1 157 ? 16.969 -13.883 -7.66 1 91.69 157 LEU A C 1
ATOM 1136 O O . LEU A 1 157 ? 18.141 -13.953 -8.023 1 91.69 157 LEU A O 1
ATOM 1140 N N . ALA A 1 158 ? 16.484 -13.023 -6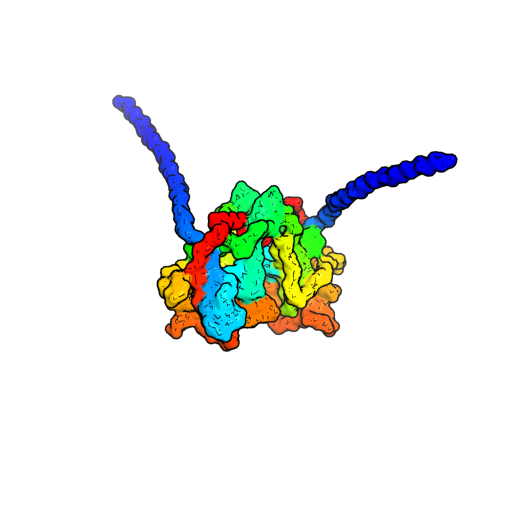.711 1 91.94 158 ALA A N 1
ATOM 1141 C CA . ALA A 1 158 ? 17.422 -12.141 -6.035 1 91.94 158 ALA A CA 1
ATOM 1142 C C . ALA A 1 158 ? 18.172 -12.875 -4.934 1 91.94 158 ALA A C 1
ATOM 1144 O O . ALA A 1 158 ? 17.688 -13.867 -4.387 1 91.94 158 ALA A O 1
ATOM 1145 N N . GLU A 1 159 ? 19.344 -12.336 -4.656 1 92.88 159 GLU A N 1
ATOM 1146 C CA . GLU A 1 159 ? 20.141 -12.922 -3.578 1 92.88 159 GLU A CA 1
ATOM 1147 C C . GLU A 1 159 ? 19.391 -12.891 -2.254 1 92.88 159 GLU A C 1
ATOM 1149 O O . GLU A 1 159 ? 18.781 -11.875 -1.902 1 92.88 159 GLU A O 1
ATOM 1154 N N . GLY A 1 160 ? 19.406 -14.086 -1.601 1 95.44 160 GLY A N 1
ATOM 1155 C CA . GLY A 1 160 ? 18.797 -14.172 -0.288 1 95.44 160 GLY A CA 1
ATOM 1156 C C . GLY A 1 160 ? 17.312 -14.516 -0.345 1 95.44 160 GLY A C 1
ATOM 1157 O O . GLY A 1 160 ? 16.719 -14.891 0.667 1 95.44 160 GLY A O 1
ATOM 1158 N N . CYS A 1 161 ? 16.797 -14.438 -1.466 1 97.31 161 CYS A 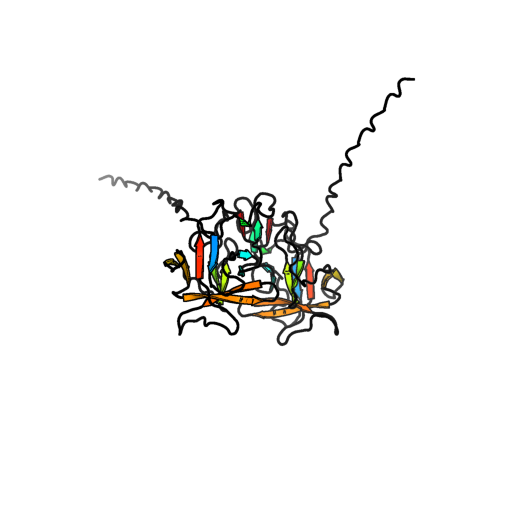N 1
ATOM 1159 C CA . CYS A 1 161 ? 15.383 -14.773 -1.628 1 97.31 161 CYS A CA 1
ATOM 1160 C C . CYS A 1 161 ? 15.203 -16.266 -1.873 1 97.31 161 CYS A C 1
ATOM 1162 O O . CYS A 1 161 ? 16.125 -16.938 -2.363 1 97.31 161 CYS A O 1
ATOM 1164 N N . ILE A 1 162 ? 14.008 -16.812 -1.516 1 97.5 162 ILE A N 1
ATOM 1165 C CA . ILE A 1 162 ? 13.758 -18.234 -1.601 1 97.5 162 ILE A CA 1
ATOM 1166 C C . ILE A 1 162 ? 12.547 -18.5 -2.496 1 97.5 162 ILE A C 1
ATOM 1168 O O . ILE A 1 162 ? 11.461 -17.984 -2.25 1 97.5 162 ILE A O 1
ATOM 1172 N N . PRO A 1 163 ? 12.758 -19.281 -3.482 1 96.19 163 PRO A N 1
ATOM 1173 C CA . PRO A 1 163 ? 11.609 -19.625 -4.316 1 96.19 163 PRO A CA 1
ATOM 1174 C C . PRO A 1 163 ? 10.57 -20.469 -3.574 1 96.19 163 PRO A C 1
ATOM 1176 O O . PRO A 1 163 ? 10.922 -21.219 -2.656 1 96.19 163 PRO A O 1
ATOM 1179 N N . PHE A 1 164 ? 9.297 -20.359 -3.953 1 96.81 164 PHE A N 1
ATOM 1180 C CA . PHE A 1 164 ? 8.227 -21.156 -3.369 1 96.81 164 PHE A CA 1
ATOM 1181 C C . PHE A 1 164 ? 7.074 -21.312 -4.355 1 96.81 164 PHE A C 1
ATOM 1183 O O . PHE A 1 164 ? 7.039 -20.656 -5.387 1 96.81 164 PHE A O 1
ATOM 1190 N N . ASP A 1 165 ? 6.191 -22.234 -4.039 1 96.25 165 ASP A N 1
ATOM 1191 C CA . ASP A 1 165 ? 4.941 -22.391 -4.777 1 96.25 165 ASP A CA 1
ATOM 1192 C C . ASP A 1 165 ? 3.811 -21.609 -4.105 1 96.25 165 ASP A C 1
ATOM 1194 O O . ASP A 1 165 ? 3.582 -21.75 -2.904 1 96.25 165 ASP A O 1
ATOM 1198 N N . ALA A 1 166 ? 3.203 -20.75 -4.887 1 96 166 ALA A N 1
ATOM 1199 C CA . ALA A 1 166 ? 1.988 -20.094 -4.414 1 96 166 ALA A CA 1
ATOM 1200 C C . ALA A 1 166 ? 0.759 -20.969 -4.664 1 96 166 ALA A C 1
ATOM 1202 O O . ALA A 1 166 ? 0.089 -20.828 -5.691 1 96 166 ALA A O 1
ATOM 1203 N N . VAL A 1 167 ? 0.365 -21.734 -3.689 1 95.75 167 VAL A N 1
ATOM 1204 C CA . VAL A 1 167 ? -0.655 -22.766 -3.861 1 95.75 167 VAL A CA 1
ATOM 1205 C C . VAL A 1 167 ? -2.029 -22.188 -3.516 1 95.75 167 VAL A C 1
ATOM 1207 O O . VAL A 1 167 ? -2.193 -21.531 -2.486 1 95.75 167 VAL A O 1
ATOM 1210 N N . ALA A 1 168 ? -2.947 -22.406 -4.414 1 93.69 168 ALA A N 1
ATOM 1211 C CA . ALA A 1 168 ? -4.32 -21.938 -4.25 1 93.69 168 ALA A CA 1
ATOM 1212 C C . ALA A 1 168 ? -5.172 -22.969 -3.518 1 93.69 168 ALA A C 1
ATOM 1214 O O . ALA A 1 168 ? -5.219 -24.125 -3.908 1 93.69 168 ALA A O 1
ATOM 1215 N N . LEU A 1 169 ? -5.863 -22.516 -2.506 1 91.12 169 LEU A N 1
ATOM 1216 C CA . LEU A 1 169 ? -6.742 -23.375 -1.709 1 91.12 169 LEU A CA 1
ATOM 1217 C C . LEU A 1 169 ? -8.141 -22.766 -1.614 1 91.12 169 LEU A C 1
ATOM 1219 O O . LEU A 1 169 ? -8.289 -21.547 -1.596 1 91.12 169 LEU A O 1
ATOM 1223 N N . PRO A 1 170 ? -9.172 -23.688 -1.578 1 86.94 170 PRO A N 1
ATOM 1224 C CA . PRO A 1 170 ? -10.5 -23.141 -1.339 1 86.94 170 PRO A CA 1
ATOM 1225 C C . PRO A 1 170 ? -10.609 -22.406 -0.004 1 86.94 170 PRO A C 1
ATOM 1227 O O . PRO A 1 170 ? -10.047 -22.859 0.998 1 86.94 170 PRO A O 1
ATOM 1230 N N . PRO A 1 171 ? -11.281 -21.219 -0.072 1 83.25 171 PRO A N 1
ATOM 1231 C CA . PRO A 1 171 ? -11.414 -20.469 1.185 1 83.25 171 PRO A CA 1
ATOM 1232 C C . PRO A 1 171 ? -12.398 -21.125 2.152 1 83.25 171 PRO A C 1
ATOM 1234 O O . PRO A 1 171 ? -13.336 -21.812 1.723 1 83.25 171 PRO A O 1
ATOM 1237 N N . ILE A 1 172 ? -12.148 -20.938 3.416 1 80.56 172 ILE A N 1
ATOM 1238 C CA . ILE A 1 172 ? -13.078 -21.406 4.434 1 80.56 172 ILE A CA 1
ATOM 1239 C C . ILE A 1 172 ? -14.367 -20.594 4.375 1 80.56 172 ILE A C 1
ATOM 1241 O O . ILE A 1 172 ? -15.461 -21.141 4.461 1 80.56 172 ILE A O 1
ATOM 1245 N N . ASN A 1 173 ? -14.227 -19.312 4.215 1 80.94 173 ASN A N 1
ATOM 1246 C CA . ASN A 1 173 ? -15.32 -18.359 4.078 1 80.94 173 ASN A CA 1
ATOM 1247 C C . ASN A 1 173 ? -15.242 -17.594 2.758 1 80.94 173 ASN A C 1
ATOM 1249 O O . ASN A 1 173 ? -14.578 -16.562 2.672 1 80.94 173 ASN A O 1
ATOM 1253 N N . PRO A 1 174 ? -16 -18.109 1.757 1 82.19 174 PRO A N 1
ATOM 1254 C CA . PRO A 1 174 ? -15.891 -17.484 0.435 1 82.19 174 PRO A CA 1
ATOM 1255 C C . PRO A 1 174 ? -16.719 -16.203 0.31 1 82.19 174 PRO A C 1
ATOM 1257 O O . PRO A 1 174 ? -17.578 -16.109 -0.562 1 82.19 174 PRO A O 1
ATOM 1260 N N . VAL A 1 175 ? -16.562 -15.305 1.213 1 85.31 175 VAL A N 1
ATOM 1261 C CA . VAL A 1 175 ? -17.219 -14 1.172 1 85.31 175 VAL A CA 1
ATOM 1262 C C . VAL A 1 175 ? -16.203 -12.914 0.837 1 85.31 175 VAL A C 1
ATOM 1264 O O . VAL A 1 175 ? -15.188 -12.773 1.534 1 85.31 175 VAL A O 1
ATOM 1267 N N . PRO A 1 176 ? -16.469 -12.25 -0.244 1 90.75 176 PRO A N 1
ATOM 1268 C CA . PRO A 1 176 ? -15.523 -11.188 -0.61 1 90.75 176 PRO A CA 1
ATOM 1269 C C . PRO A 1 176 ? -15.469 -10.062 0.421 1 90.75 176 PRO A C 1
ATOM 1271 O O . PRO A 1 176 ? -16.453 -9.82 1.12 1 90.75 176 PRO A O 1
ATOM 1274 N N . VAL A 1 177 ? -14.312 -9.453 0.499 1 93.75 177 VAL A N 1
ATOM 1275 C CA . VAL A 1 177 ? -14.195 -8.242 1.312 1 93.75 177 VAL A CA 1
ATOM 1276 C C . VAL A 1 177 ? -14.617 -7.027 0.491 1 93.75 177 VAL A C 1
ATOM 1278 O O . VAL A 1 177 ? -14.852 -7.133 -0.715 1 93.75 177 VAL A O 1
ATOM 1281 N N . ASP A 1 178 ? -14.797 -5.879 1.151 1 95.31 178 ASP A N 1
ATOM 1282 C CA . ASP A 1 178 ? -15.148 -4.691 0.378 1 95.31 178 ASP A CA 1
ATOM 1283 C C . ASP A 1 178 ? -13.969 -4.223 -0.47 1 95.31 178 ASP A C 1
ATOM 1285 O O . ASP A 1 178 ? -14.102 -4.031 -1.68 1 95.31 178 ASP A O 1
ATOM 1289 N N . VAL A 1 179 ? -12.828 -4.074 0.227 1 96.12 179 VAL A N 1
ATOM 1290 C CA . VAL A 1 179 ? -11.641 -3.625 -0.49 1 96.12 179 VAL A CA 1
ATOM 1291 C C . VAL A 1 179 ? -10.391 -3.928 0.336 1 96.12 179 VAL A C 1
ATOM 1293 O O . VAL A 1 179 ? -10.406 -3.814 1.564 1 96.12 179 VAL A O 1
ATOM 1296 N N . TYR A 1 180 ? -9.328 -4.367 -0.359 1 95.94 180 TYR A N 1
ATOM 1297 C CA . TYR A 1 180 ? -8.031 -4.516 0.293 1 95.94 180 TYR A CA 1
ATOM 1298 C C . TYR A 1 180 ? -7.328 -3.17 0.421 1 95.94 180 TYR A C 1
ATOM 1300 O O . TYR A 1 180 ? -7.395 -2.34 -0.487 1 95.94 180 TYR A O 1
ATOM 1308 N N . VAL A 1 181 ? -6.656 -3.021 1.58 1 95.56 181 VAL A N 1
ATOM 1309 C CA . VAL A 1 181 ? -6.023 -1.742 1.88 1 95.56 181 VAL A CA 1
ATOM 1310 C C . VAL A 1 181 ? -4.527 -1.949 2.121 1 95.56 181 VAL A C 1
ATOM 1312 O O . VAL A 1 181 ? -4.105 -3.027 2.547 1 95.56 181 VAL A O 1
ATOM 1315 N N . MET B 1 1 ? -34.125 -6.668 62.969 1 35.28 1 MET B N 1
ATOM 1316 C CA . MET B 1 1 ? -33.719 -5.5 62.188 1 35.28 1 MET B CA 1
ATOM 1317 C C . MET B 1 1 ? -33.344 -5.898 60.75 1 35.28 1 MET B C 1
ATOM 1319 O O . MET B 1 1 ? -32.469 -6.719 60.531 1 35.28 1 MET B O 1
ATOM 1323 N N . LYS B 1 2 ? -34.406 -6.035 59.812 1 40.34 2 LYS B N 1
ATOM 1324 C CA . LYS B 1 2 ? -34.375 -6.387 58.406 1 40.34 2 LYS B CA 1
ATOM 1325 C C . LYS B 1 2 ? -33.438 -5.445 57.625 1 40.34 2 LYS B C 1
ATOM 1327 O O . LYS B 1 2 ? -33.656 -4.23 57.625 1 40.34 2 LYS B O 1
ATOM 1332 N N . PHE B 1 3 ? -32.094 -5.773 57.594 1 44.84 3 PHE B N 1
ATOM 1333 C CA . PHE B 1 3 ? -31.109 -5.055 56.812 1 44.84 3 PHE B CA 1
ATOM 1334 C C . PHE B 1 3 ? -31.5 -5.031 55.344 1 44.84 3 PHE B C 1
ATOM 1336 O O . PHE B 1 3 ? -31.594 -6.082 54.719 1 44.84 3 PHE B O 1
ATOM 1343 N N . SER B 1 4 ? -32.406 -4.133 54.969 1 47.84 4 SER B N 1
ATOM 1344 C CA . SER B 1 4 ? -32.719 -3.912 53.562 1 47.84 4 SER B CA 1
ATOM 1345 C C . SER B 1 4 ? -31.469 -3.494 52.781 1 47.84 4 SER B C 1
ATOM 1347 O O . SER B 1 4 ? -30.828 -2.494 53.125 1 47.84 4 SER B O 1
ATOM 1349 N N . GLN B 1 5 ? -30.766 -4.477 52.25 1 47.41 5 GLN B N 1
ATOM 1350 C CA . GLN B 1 5 ? -29.625 -4.258 51.375 1 47.41 5 GLN B CA 1
ATOM 1351 C C . GLN B 1 5 ? -30.016 -3.371 50.188 1 47.41 5 GLN B C 1
ATOM 1353 O O . GLN B 1 5 ? -30.953 -3.678 49.438 1 47.41 5 GLN B O 1
ATOM 1358 N N . LEU B 1 6 ? -29.875 -2.047 50.375 1 47.19 6 LEU B N 1
ATOM 1359 C CA . LEU B 1 6 ? -30.047 -1.147 49.219 1 47.19 6 LEU B CA 1
ATOM 1360 C C . LEU B 1 6 ? -29.016 -1.433 48.156 1 47.19 6 LEU B C 1
ATOM 1362 O O . LEU B 1 6 ? -27.812 -1.475 48.438 1 47.19 6 LEU B O 1
ATOM 1366 N N . ALA B 1 7 ? -29.469 -2.135 47.125 1 50.25 7 ALA B N 1
ATOM 1367 C CA . ALA B 1 7 ? -28.641 -2.42 45.969 1 50.25 7 ALA B CA 1
ATOM 1368 C C . ALA B 1 7 ? -28.188 -1.131 45.281 1 50.25 7 ALA B C 1
ATOM 1370 O O . ALA B 1 7 ? -29.016 -0.266 44.969 1 50.25 7 ALA B O 1
ATOM 1371 N N . PRO B 1 8 ? -26.875 -0.854 45.375 1 53.53 8 PRO B N 1
ATOM 1372 C CA . PRO B 1 8 ? -26.391 0.34 44.656 1 53.53 8 PRO B CA 1
ATOM 1373 C C . PRO B 1 8 ? -26.688 0.295 43.156 1 53.53 8 PRO B C 1
ATOM 1375 O O . PRO B 1 8 ? -26.594 -0.768 42.562 1 53.53 8 PRO B O 1
ATOM 1378 N N . ALA B 1 9 ? -27.641 1.201 42.75 1 51.12 9 ALA B N 1
ATOM 1379 C CA . ALA B 1 9 ? -27.922 1.377 41.344 1 51.12 9 ALA B CA 1
ATOM 1380 C C . ALA B 1 9 ? -26.625 1.662 40.562 1 51.12 9 ALA B C 1
ATOM 1382 O O . ALA B 1 9 ? -25.891 2.592 40.906 1 51.12 9 ALA B O 1
ATOM 1383 N N . LEU B 1 10 ? -26.062 0.649 39.938 1 48.66 10 LEU B N 1
ATOM 1384 C CA . LEU B 1 10 ? -24.938 0.805 39.031 1 48.66 10 LEU B CA 1
ATOM 1385 C C . LEU B 1 10 ? -25.266 1.778 37.906 1 48.66 10 LEU B C 1
ATOM 1387 O O . LEU B 1 10 ? -26.203 1.546 37.125 1 48.66 10 LEU B O 1
ATOM 1391 N N . VAL B 1 11 ? -25.047 3.133 38.094 1 47.28 11 VAL B N 1
ATOM 1392 C CA . VAL B 1 11 ? -25.203 4.098 37 1 47.28 11 VAL B CA 1
ATOM 1393 C C . VAL B 1 11 ? -24.266 3.732 35.844 1 47.28 11 VAL B C 1
ATOM 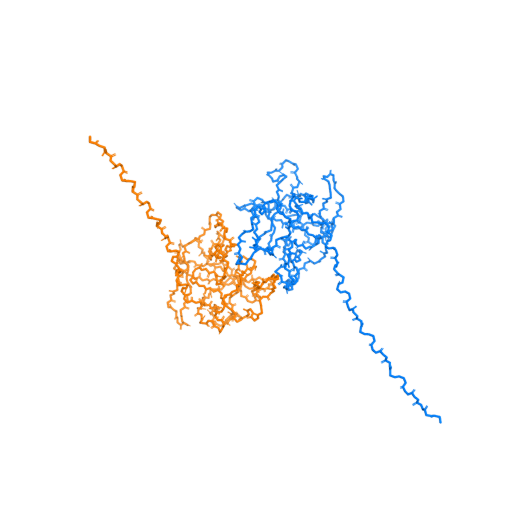1395 O O . VAL B 1 11 ? -23.062 3.598 36.031 1 47.28 11 VAL B O 1
ATOM 1398 N N . PRO B 1 12 ? -24.859 3.246 34.781 1 45.91 12 PRO B N 1
ATOM 1399 C CA . PRO B 1 12 ? -23.984 3.002 33.625 1 45.91 12 PRO B CA 1
ATOM 1400 C C . PRO B 1 12 ? -23.203 4.246 33.219 1 45.91 12 PRO B C 1
ATOM 1402 O O . PRO B 1 12 ? -23.781 5.324 33.062 1 45.91 12 PRO B O 1
ATOM 1405 N N . LEU B 1 13 ? -21.938 4.383 33.594 1 42.38 13 LEU B N 1
ATOM 1406 C CA . LEU B 1 13 ? -21.062 5.379 32.969 1 42.38 13 LEU B CA 1
ATOM 1407 C C . LEU B 1 13 ? -21.203 5.355 31.453 1 42.38 13 LEU B C 1
ATOM 1409 O O . LEU B 1 13 ? -20.781 4.395 30.797 1 42.38 13 LEU B O 1
ATOM 1413 N N . LEU B 1 14 ? -22.203 6.066 30.953 1 36.41 14 LEU B N 1
ATOM 1414 C CA . LEU B 1 14 ? -22.172 6.336 29.531 1 36.41 14 LEU B CA 1
ATOM 1415 C C . LEU B 1 14 ? -20.828 6.965 29.125 1 36.41 14 LEU B C 1
ATOM 1417 O O . LEU B 1 14 ? -20.5 8.07 29.578 1 36.41 14 LEU B O 1
ATOM 1421 N N . ALA B 1 15 ? -19.812 6.219 28.828 1 37.28 15 ALA B N 1
ATOM 1422 C CA . ALA B 1 15 ? -18.625 6.73 28.156 1 37.28 15 ALA B CA 1
ATOM 1423 C C . ALA B 1 15 ? -19.016 7.625 26.969 1 37.28 15 ALA B C 1
ATOM 1425 O O . ALA B 1 15 ? -19.641 7.168 26.016 1 37.28 15 ALA B O 1
ATOM 1426 N N . SER B 1 16 ? -19.203 8.906 27.25 1 33.22 16 SER B N 1
ATOM 1427 C CA . SER B 1 16 ? -19.297 9.828 26.125 1 33.22 16 SER B CA 1
ATOM 1428 C C . SER B 1 16 ? -18.203 9.547 25.094 1 33.22 16 SER B C 1
ATOM 1430 O O . SER B 1 16 ? -17.016 9.523 25.422 1 33.22 16 SER B O 1
ATOM 1432 N N . GLN B 1 17 ? -18.438 8.633 24.219 1 36.19 17 GLN B N 1
ATOM 1433 C CA . GLN B 1 17 ? -17.531 8.617 23.062 1 36.19 17 GLN B CA 1
ATOM 1434 C C . GLN B 1 17 ? -17.188 10.039 22.625 1 36.19 17 GLN B C 1
ATOM 1436 O O . GLN B 1 17 ? -18.078 10.812 22.25 1 36.19 17 GLN B O 1
ATOM 1441 N N . SER B 1 18 ? -16.438 10.797 23.422 1 32.38 18 SER B N 1
ATOM 1442 C CA . SER B 1 18 ? -16 12.117 22.969 1 32.38 18 SER B CA 1
ATOM 1443 C C . SER B 1 18 ? -15.805 12.148 21.453 1 32.38 18 SER B C 1
ATOM 1445 O O . SER B 1 18 ? -15.117 11.289 20.891 1 32.38 18 SER B O 1
ATOM 1447 N N . ASN B 1 19 ? -16.797 12.445 20.672 1 35.94 19 ASN B N 1
ATOM 1448 C CA . ASN B 1 19 ? -16.609 12.906 19.297 1 35.94 19 ASN B CA 1
ATOM 1449 C C . ASN B 1 19 ? -15.367 13.781 19.156 1 35.94 19 ASN B C 1
ATOM 1451 O O . ASN B 1 19 ? -15.391 14.953 19.531 1 35.94 19 ASN B O 1
ATOM 1455 N N . ALA B 1 20 ? -14.273 13.477 19.734 1 38.72 20 ALA B N 1
ATOM 1456 C CA . ALA B 1 20 ? -13.109 14.336 19.531 1 38.72 20 ALA B CA 1
ATOM 1457 C C . ALA B 1 20 ? -13.195 15.094 18.219 1 38.72 20 ALA B C 1
ATOM 1459 O O . ALA B 1 20 ? -13.414 14.484 17.156 1 38.72 20 ALA B O 1
ATOM 1460 N N . GLU B 1 21 ? -13.695 16.312 18.203 1 44.12 21 GLU B N 1
ATOM 1461 C CA . GLU B 1 21 ? -13.695 17.281 17.125 1 44.12 21 GLU B CA 1
ATOM 1462 C C . GLU B 1 21 ? -12.484 17.094 16.219 1 44.12 21 GLU B C 1
ATOM 1464 O O . GLU B 1 21 ? -11.344 17.125 16.672 1 44.12 21 GLU B O 1
ATOM 1469 N N . ALA B 1 22 ? -12.648 16.219 15.203 1 54.72 22 ALA B N 1
ATOM 1470 C CA . ALA B 1 22 ? -11.547 16.031 14.258 1 54.72 22 ALA B CA 1
ATOM 1471 C C . ALA B 1 22 ? -10.891 17.359 13.906 1 54.72 22 ALA B C 1
ATOM 1473 O O . ALA B 1 22 ? -11.578 18.359 13.648 1 54.72 22 ALA B O 1
ATOM 1474 N N . GLY B 1 23 ? -9.82 17.797 14.5 1 60.84 23 GLY B N 1
ATOM 1475 C CA . GLY B 1 23 ? -9.094 18.984 14.086 1 60.84 23 GLY B CA 1
ATOM 1476 C C . GLY B 1 23 ? -9.234 19.281 12.602 1 60.84 23 GLY B C 1
ATOM 1477 O O . GLY B 1 23 ? -9.898 18.547 11.883 1 60.84 23 GLY B O 1
ATOM 1478 N N . PRO B 1 24 ? -8.852 20.469 12.18 1 77.44 24 PRO B N 1
ATOM 1479 C CA . PRO B 1 24 ? -8.953 20.859 10.773 1 77.44 24 PRO B CA 1
ATOM 1480 C C . PRO B 1 24 ? -8.297 19.859 9.828 1 77.44 24 PRO B C 1
ATOM 1482 O O . PRO B 1 24 ? -7.324 19.188 10.203 1 77.44 24 PRO B O 1
ATOM 1485 N N . SER B 1 25 ? -8.945 19.641 8.711 1 86.69 25 SER B N 1
ATOM 1486 C CA . SER B 1 25 ? -8.445 18.766 7.652 1 86.69 25 SER B CA 1
ATOM 1487 C C . SER B 1 25 ? -7.57 19.547 6.672 1 86.69 25 SER B C 1
ATOM 1489 O O . SER B 1 25 ? -7.797 20.734 6.438 1 86.69 25 SER B O 1
ATOM 1491 N N . TYR B 1 26 ? -6.578 18.875 6.168 1 89.5 26 TYR B N 1
ATOM 1492 C CA . TYR B 1 26 ? -5.633 19.562 5.289 1 89.5 26 TYR B CA 1
ATOM 1493 C C . TYR B 1 26 ? -5.328 18.719 4.059 1 89.5 26 TYR B C 1
ATOM 1495 O O . TYR B 1 26 ? -5.336 17.484 4.129 1 89.5 26 TYR B O 1
ATOM 1503 N N . THR B 1 27 ? -5.109 19.406 2.984 1 92.19 27 THR B N 1
ATOM 1504 C CA . THR B 1 27 ? -4.312 18.844 1.898 1 92.19 27 THR B CA 1
ATOM 1505 C C . THR B 1 27 ? -2.848 19.25 2.039 1 92.19 27 THR B C 1
ATOM 1507 O O . THR B 1 27 ? -2.527 20.203 2.756 1 92.19 27 THR B O 1
ATOM 1510 N N . LEU B 1 28 ? -1.965 18.5 1.384 1 93.06 28 LEU B N 1
ATOM 1511 C CA . LEU B 1 28 ? -0.542 18.797 1.507 1 93.06 28 LEU B CA 1
ATOM 1512 C C . LEU B 1 28 ? 0.076 19.062 0.141 1 93.06 28 LEU B C 1
ATOM 1514 O O . LEU B 1 28 ? -0.255 18.406 -0.842 1 93.06 28 LEU B O 1
ATOM 1518 N N . LYS B 1 29 ? 0.961 20.016 0.213 1 94.69 29 LYS B N 1
ATOM 1519 C CA . LYS B 1 29 ? 1.778 20.312 -0.962 1 94.69 29 LYS B CA 1
ATOM 1520 C C . LYS B 1 29 ? 3.266 20.219 -0.63 1 94.69 29 LYS B C 1
ATOM 1522 O O . LYS B 1 29 ? 3.691 20.656 0.446 1 94.69 29 LYS B O 1
ATOM 1527 N N . ALA B 1 30 ? 3.982 19.719 -1.606 1 96.88 30 ALA B N 1
ATOM 1528 C CA . ALA B 1 30 ? 5.438 19.734 -1.491 1 96.88 30 ALA B CA 1
ATOM 1529 C C . ALA B 1 30 ? 6.012 21.062 -1.979 1 96.88 30 ALA B C 1
ATOM 1531 O O . ALA B 1 30 ? 5.805 21.453 -3.133 1 96.88 30 ALA B O 1
ATOM 1532 N N . VAL B 1 31 ? 6.797 21.734 -1.095 1 97.81 31 VAL B N 1
ATOM 1533 C CA . VAL B 1 31 ? 7.305 23.062 -1.45 1 97.81 31 VAL B CA 1
ATOM 1534 C C . VAL B 1 31 ? 8.828 23.062 -1.386 1 97.81 31 VAL B C 1
ATOM 1536 O O . VAL B 1 31 ? 9.414 22.859 -0.319 1 97.81 31 VAL B O 1
ATOM 1539 N N . GLN B 1 32 ? 9.461 23.188 -2.506 1 97.5 32 GLN B N 1
ATOM 1540 C CA . GLN B 1 32 ? 10.891 23.375 -2.697 1 97.5 32 GLN B CA 1
ATOM 1541 C C . GLN B 1 32 ? 11.188 24.047 -4.035 1 97.5 32 GLN B C 1
ATOM 1543 O O . GLN B 1 32 ? 11.359 23.375 -5.051 1 97.5 32 GLN B O 1
ATOM 1548 N N . PRO B 1 33 ? 11.312 25.422 -3.941 1 96.62 33 PRO B N 1
ATOM 1549 C CA . PRO B 1 33 ? 11.539 26.141 -5.199 1 96.62 33 PRO B CA 1
ATOM 1550 C C . PRO B 1 33 ? 12.719 25.594 -5.992 1 96.62 33 PRO B C 1
ATOM 1552 O O . PRO B 1 33 ? 13.742 25.219 -5.406 1 96.62 33 PRO B O 1
ATOM 1555 N N . GLY B 1 34 ? 12.586 25.516 -7.328 1 97 34 GLY B N 1
ATOM 1556 C CA . GLY B 1 34 ? 13.672 25.078 -8.195 1 97 34 GLY B CA 1
ATOM 1557 C C . GLY B 1 34 ? 13.664 23.594 -8.453 1 97 34 GLY B C 1
ATOM 1558 O O . GLY B 1 34 ? 14.555 23.062 -9.117 1 97 34 GLY B O 1
ATOM 1559 N N . THR B 1 35 ? 12.703 22.922 -7.875 1 97.5 35 THR B N 1
ATOM 1560 C CA . THR B 1 35 ? 12.609 21.484 -8.094 1 97.5 35 THR B CA 1
ATOM 1561 C C . THR B 1 35 ? 11.414 21.156 -8.984 1 97.5 35 THR B C 1
ATOM 1563 O O . THR B 1 35 ? 10.469 21.953 -9.086 1 97.5 35 THR B O 1
ATOM 1566 N N . PRO B 1 36 ? 11.438 19.953 -9.609 1 95.88 36 PRO B N 1
ATOM 1567 C CA . PRO B 1 36 ? 10.328 19.578 -10.492 1 95.88 36 PRO B CA 1
ATOM 1568 C C . PRO B 1 36 ? 9.031 19.328 -9.734 1 95.88 36 PRO B C 1
ATOM 1570 O O . PRO B 1 36 ? 7.957 19.281 -10.344 1 95.88 36 PRO B O 1
ATOM 1573 N N . PHE B 1 37 ? 9.117 19.109 -8.461 1 97.56 37 PHE B N 1
ATOM 1574 C CA . PHE B 1 37 ? 7.91 18.734 -7.734 1 97.56 37 PHE B CA 1
ATOM 1575 C C . PHE B 1 37 ? 7.402 19.906 -6.898 1 97.56 37 PHE B C 1
ATOM 1577 O O . PHE B 1 37 ? 6.438 19.766 -6.141 1 97.56 37 PHE B O 1
ATOM 1584 N N . HIS B 1 38 ? 8.039 21.078 -7.051 1 97.75 38 HIS B N 1
ATOM 1585 C CA . HIS B 1 38 ? 7.59 22.234 -6.297 1 97.75 38 HIS B CA 1
ATOM 1586 C C . HIS B 1 38 ? 6.109 22.516 -6.543 1 97.75 38 HIS B C 1
ATOM 1588 O O . HIS B 1 38 ? 5.672 22.594 -7.691 1 97.75 38 HIS B O 1
ATOM 1594 N N . GLY B 1 39 ? 5.34 22.594 -5.449 1 95.75 39 GLY B N 1
ATOM 1595 C CA . GLY B 1 39 ? 3.936 22.953 -5.547 1 95.75 39 GLY B CA 1
ATOM 1596 C C . GLY B 1 39 ? 3.029 21.766 -5.832 1 95.75 39 GLY B C 1
ATOM 1597 O O . GLY B 1 39 ? 1.805 21.922 -5.859 1 95.75 39 GLY B O 1
ATOM 1598 N N . GLN B 1 40 ? 3.576 20.625 -6.023 1 95 40 GLN B N 1
ATOM 1599 C CA . GLN B 1 40 ? 2.764 19.453 -6.324 1 95 40 GLN B CA 1
ATOM 1600 C C . GLN B 1 40 ? 2.141 18.875 -5.055 1 95 40 GLN B C 1
ATOM 1602 O O . GLN B 1 40 ? 2.701 19.016 -3.965 1 95 40 GLN B O 1
ATOM 1607 N N . PRO B 1 41 ? 0.985 18.234 -5.215 1 94.25 41 PRO B N 1
ATOM 1608 C CA . PRO B 1 41 ? 0.352 17.625 -4.043 1 94.25 41 PRO B CA 1
ATOM 1609 C C . PRO B 1 41 ? 1.103 16.391 -3.543 1 94.25 41 PRO B C 1
ATOM 1611 O O . PRO B 1 41 ? 1.738 15.695 -4.332 1 94.25 41 PRO B O 1
ATOM 1614 N N . ILE B 1 42 ? 1.062 16.188 -2.268 1 95.38 42 ILE B N 1
ATOM 1615 C CA . ILE B 1 42 ? 1.457 14.93 -1.648 1 95.38 42 ILE B CA 1
ATOM 1616 C C . ILE B 1 42 ? 0.247 14 -1.548 1 95.38 42 ILE B C 1
ATOM 1618 O O . ILE B 1 42 ? -0.786 14.383 -0.989 1 95.38 42 ILE B O 1
ATOM 1622 N N . ASN B 1 43 ? 0.423 12.789 -2.057 1 94.19 43 ASN B N 1
ATOM 1623 C CA . ASN B 1 43 ? -0.691 11.844 -2.125 1 94.19 43 ASN B CA 1
ATOM 1624 C C . ASN B 1 43 ? -0.389 10.562 -1.361 1 94.19 43 ASN B C 1
ATOM 1626 O O . ASN B 1 43 ? 0.776 10.219 -1.15 1 94.19 43 ASN B O 1
ATOM 1630 N N . ALA B 1 44 ? -1.537 9.906 -0.986 1 95.38 44 ALA B N 1
ATOM 1631 C CA . ALA B 1 44 ? -1.42 8.641 -0.268 1 95.38 44 ALA B CA 1
ATOM 1632 C C . ALA B 1 44 ? -1.981 7.488 -1.094 1 95.38 44 ALA B C 1
ATOM 1634 O O . ALA B 1 44 ? -3.105 7.566 -1.594 1 95.38 44 ALA B O 1
ATOM 1635 N N . HIS B 1 45 ? -1.146 6.484 -1.273 1 93.62 45 HIS B N 1
ATOM 1636 C CA . HIS B 1 45 ? -1.614 5.215 -1.82 1 93.62 45 HIS B CA 1
ATOM 1637 C C . HIS B 1 45 ? -0.667 4.074 -1.458 1 93.62 45 HIS B C 1
ATOM 1639 O O . HIS B 1 45 ? 0.505 4.309 -1.152 1 93.62 45 HIS B O 1
ATOM 1645 N N . ALA B 1 46 ? -1.239 2.906 -1.397 1 94.56 46 ALA B N 1
ATOM 1646 C CA . ALA B 1 46 ? -0.47 1.685 -1.172 1 94.56 46 ALA B CA 1
ATOM 1647 C C . ALA B 1 46 ? 0.383 1.799 0.088 1 94.56 46 ALA B C 1
ATOM 1649 O O . ALA B 1 46 ? 1.538 1.367 0.104 1 94.56 46 ALA B O 1
ATOM 1650 N N . GLY B 1 47 ? -0.127 2.514 1.022 1 95.88 47 GLY B N 1
ATOM 1651 C CA . GLY B 1 47 ? 0.445 2.49 2.359 1 95.88 47 GLY B CA 1
ATOM 1652 C C . GLY B 1 47 ? 1.491 3.566 2.58 1 95.88 47 GLY B C 1
ATOM 1653 O O . GLY B 1 47 ? 2.033 3.699 3.68 1 95.88 47 GLY B O 1
ATOM 1654 N N . THR B 1 48 ? 1.826 4.258 1.455 1 96.38 48 THR B N 1
ATOM 1655 C CA . THR B 1 48 ? 2.869 5.27 1.602 1 96.38 48 THR B CA 1
ATOM 1656 C C . THR B 1 48 ? 2.484 6.551 0.872 1 96.38 48 THR B C 1
ATOM 1658 O O . THR B 1 48 ? 1.396 6.645 0.299 1 96.38 48 THR B O 1
ATOM 1661 N N . PHE B 1 49 ? 3.389 7.547 0.905 1 96.5 49 PHE B N 1
ATOM 1662 C CA . PHE B 1 49 ? 3.1 8.875 0.383 1 96.5 49 PHE B CA 1
ATOM 1663 C C . PHE B 1 49 ? 4.012 9.211 -0.792 1 96.5 49 PHE B C 1
ATOM 1665 O O . PHE B 1 49 ? 5.184 8.82 -0.805 1 96.5 49 PHE B O 1
ATOM 1672 N N . TRP B 1 50 ? 3.381 10 -1.665 1 95.44 50 TRP B N 1
ATOM 1673 C CA . TRP B 1 50 ? 4.027 10.188 -2.961 1 95.44 50 TRP B CA 1
ATOM 1674 C C . TRP B 1 50 ? 3.789 11.602 -3.486 1 95.44 50 TRP B C 1
ATOM 1676 O O . TRP B 1 50 ? 2.77 12.219 -3.18 1 95.44 50 TRP B O 1
ATOM 1686 N N . ILE B 1 51 ? 4.758 12.039 -4.25 1 96.06 51 ILE B N 1
ATOM 1687 C CA . ILE B 1 51 ? 4.629 13.234 -5.07 1 96.06 51 ILE B CA 1
ATOM 1688 C C . ILE B 1 51 ? 4.715 12.859 -6.547 1 96.06 51 ILE B C 1
ATOM 1690 O O . ILE B 1 51 ? 5.605 12.109 -6.953 1 96.06 51 ILE B O 1
ATOM 1694 N N . GLY B 1 52 ? 3.74 13.312 -7.344 1 92.12 52 GLY B N 1
ATOM 1695 C CA . GLY B 1 52 ? 3.748 12.984 -8.758 1 92.12 52 GLY B CA 1
ATOM 1696 C C . GLY B 1 52 ? 3.002 11.703 -9.086 1 92.12 52 GLY B C 1
ATOM 1697 O O . GLY B 1 52 ? 2.945 11.289 -10.242 1 92.12 52 GLY B O 1
ATOM 1698 N N . GLU B 1 53 ? 2.537 11.047 -8.055 1 90 53 GLU B N 1
ATOM 1699 C CA . GLU B 1 53 ? 1.664 9.883 -8.203 1 90 53 GLU B CA 1
ATOM 1700 C C . GLU B 1 53 ? 0.279 10.156 -7.629 1 90 53 GLU B C 1
ATOM 1702 O O . GLU B 1 53 ? 0.152 10.805 -6.586 1 90 53 GLU B O 1
ATOM 1707 N N . PRO B 1 54 ? -0.677 9.641 -8.32 1 89.88 54 PRO B N 1
ATOM 1708 C CA . PRO B 1 54 ? -2.021 9.883 -7.789 1 89.88 54 PRO B CA 1
ATOM 1709 C C . PRO B 1 54 ? -2.268 9.172 -6.457 1 89.88 54 PRO B C 1
ATOM 1711 O O . PRO B 1 54 ? -1.662 8.133 -6.188 1 89.88 54 PRO B O 1
ATOM 1714 N N . GLY B 1 55 ? -3.117 9.797 -5.641 1 92.69 55 GLY B N 1
ATOM 1715 C CA . GLY B 1 55 ? -3.633 9.094 -4.477 1 92.69 55 GLY B CA 1
ATOM 1716 C C . GLY B 1 55 ? -4.719 8.094 -4.816 1 92.69 55 GLY B C 1
ATOM 1717 O O . GLY B 1 55 ? -5.188 8.039 -5.957 1 92.69 55 GLY B O 1
ATOM 1718 N N . ALA B 1 56 ? -5.086 7.309 -3.803 1 94.31 56 ALA B N 1
ATOM 1719 C CA . ALA B 1 56 ? -6.141 6.32 -4.023 1 94.31 56 ALA B CA 1
ATOM 1720 C C . ALA B 1 56 ? -6.996 6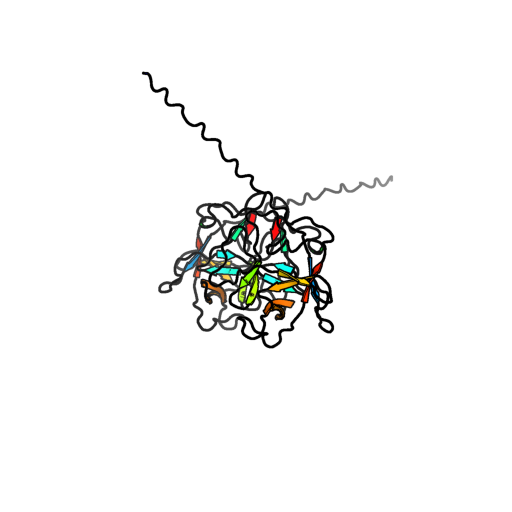.145 -2.773 1 94.31 56 ALA B C 1
ATOM 1722 O O . ALA B 1 56 ? -6.477 5.852 -1.693 1 94.31 56 ALA B O 1
ATOM 1723 N N . ALA B 1 57 ? -8.25 6.395 -2.941 1 95.19 57 ALA B N 1
ATOM 1724 C CA . ALA B 1 57 ? -9.25 6.188 -1.899 1 95.19 57 ALA B CA 1
ATOM 1725 C C . ALA B 1 57 ? -10.57 5.715 -2.494 1 95.19 57 ALA B C 1
ATOM 1727 O O . ALA B 1 57 ? -10.812 5.867 -3.695 1 95.19 57 ALA B O 1
ATOM 1728 N N . VAL B 1 58 ? -11.328 5.078 -1.653 1 96.19 58 VAL B N 1
ATOM 1729 C CA . VAL B 1 58 ? -12.633 4.621 -2.129 1 96.19 58 VAL B CA 1
AT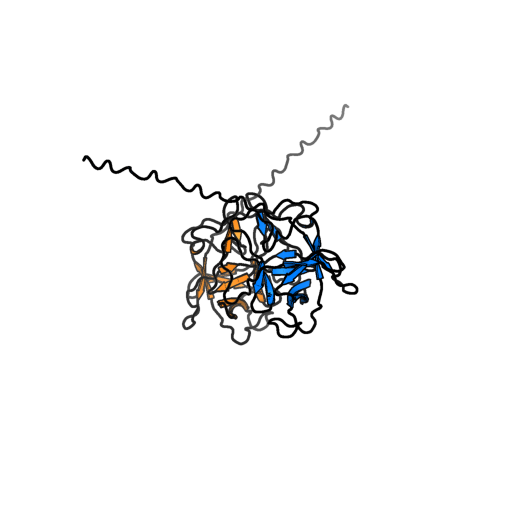OM 1730 C C . VAL B 1 58 ? -13.742 5.277 -1.312 1 96.19 58 VAL B C 1
ATOM 1732 O O . VAL B 1 58 ? -13.523 5.672 -0.162 1 96.19 58 VAL B O 1
ATOM 1735 N N . CYS B 1 59 ? -14.867 5.422 -1.96 1 94.38 59 CYS B N 1
ATOM 1736 C CA . CYS B 1 59 ? -16.078 5.996 -1.384 1 94.38 59 CYS B CA 1
ATOM 1737 C C . CYS B 1 59 ? -17.297 5.188 -1.779 1 94.38 59 CYS B C 1
ATOM 1739 O O . CYS B 1 59 ? -17.359 4.641 -2.883 1 94.38 59 CYS B O 1
ATOM 1741 N N . GLY B 1 60 ? -18.172 5.035 -0.805 1 93.56 60 GLY B N 1
ATOM 1742 C CA . GLY B 1 60 ? -19.469 4.473 -1.125 1 93.56 60 GLY B CA 1
ATOM 1743 C C . GLY B 1 60 ? -19.531 2.967 -0.947 1 93.56 60 GLY B C 1
ATOM 1744 O O . GLY B 1 60 ? -18.531 2.344 -0.554 1 93.56 60 GLY B O 1
ATOM 1745 N N . MET B 1 61 ? -20.766 2.348 -1.194 1 92.88 61 MET B N 1
ATOM 1746 C CA . MET B 1 61 ? -21.031 0.911 -1.167 1 92.88 61 MET B CA 1
ATOM 1747 C C . MET B 1 61 ? -21.844 0.483 -2.385 1 92.88 61 MET B C 1
ATOM 1749 O O . MET B 1 61 ? -23 0.875 -2.529 1 92.88 61 MET B O 1
ATOM 1753 N N . PRO B 1 62 ? -21.203 -0.28 -3.295 1 93.62 62 PRO B N 1
ATOM 1754 C CA . PRO B 1 62 ? -19.844 -0.83 -3.201 1 93.62 62 PRO B CA 1
ATOM 1755 C C . PRO B 1 62 ? -18.766 0.235 -3.357 1 93.62 62 PRO B C 1
ATOM 1757 O O . PRO B 1 62 ? -19.031 1.312 -3.896 1 93.62 62 PRO B O 1
ATOM 1760 N N . PRO B 1 63 ? -17.547 -0.144 -2.805 1 96.38 63 PRO B N 1
ATOM 1761 C CA . PRO B 1 63 ? -16.469 0.828 -2.926 1 96.38 63 PRO B CA 1
ATOM 1762 C C . PRO B 1 63 ? -16.125 1.162 -4.379 1 96.38 63 PRO B C 1
ATOM 1764 O O . PRO B 1 63 ? -15.93 0.258 -5.191 1 96.38 63 PRO B O 1
ATOM 1767 N N . ILE B 1 64 ? -16.047 2.438 -4.684 1 96.12 64 ILE B N 1
ATOM 1768 C CA . ILE B 1 64 ? -15.586 2.967 -5.961 1 96.12 64 ILE B CA 1
ATOM 1769 C C . ILE B 1 64 ? -14.508 4.02 -5.727 1 96.12 64 ILE B C 1
ATOM 1771 O O . ILE B 1 64 ? -14.391 4.566 -4.629 1 96.12 64 ILE B O 1
ATOM 1775 N N . PRO B 1 65 ? -13.695 4.242 -6.77 1 94.5 65 PRO B N 1
ATOM 1776 C CA . PRO B 1 65 ? -12.797 5.387 -6.609 1 94.5 65 PRO B CA 1
ATOM 1777 C C . PRO B 1 65 ? -13.539 6.668 -6.238 1 94.5 65 PRO B C 1
ATOM 1779 O O . PRO B 1 65 ? -14.578 6.977 -6.824 1 94.5 65 PRO B O 1
ATOM 1782 N N . CYS B 1 66 ? -13.008 7.355 -5.281 1 92.88 66 CYS B N 1
ATOM 1783 C CA . CYS B 1 66 ? -13.688 8.57 -4.852 1 92.88 66 CYS B CA 1
ATOM 1784 C C . CYS B 1 66 ? -13.734 9.594 -5.98 1 92.88 66 CYS B C 1
ATOM 1786 O O . CYS B 1 66 ? -12.703 9.93 -6.566 1 92.88 66 CYS B O 1
ATOM 1788 N N . PRO B 1 67 ? -14.898 10.047 -6.164 1 85.38 67 PRO B N 1
ATOM 1789 C CA . PRO B 1 67 ? -14.969 11.133 -7.145 1 85.38 67 PRO B CA 1
ATOM 1790 C C . PRO B 1 67 ? -14.219 12.383 -6.691 1 85.38 67 PRO B C 1
ATOM 1792 O O . PRO B 1 67 ? -14.148 12.664 -5.492 1 85.38 67 PRO B O 1
ATOM 1795 N N . ASP B 1 68 ? -13.586 13.172 -7.523 1 78.56 68 ASP B N 1
ATOM 1796 C CA . ASP B 1 68 ? -12.898 14.43 -7.254 1 78.56 68 ASP B CA 1
ATOM 1797 C C . ASP B 1 68 ? -11.805 14.25 -6.211 1 78.56 68 ASP B C 1
ATOM 1799 O O . ASP B 1 68 ? -11.625 15.094 -5.332 1 78.56 68 ASP B O 1
ATOM 1803 N N . PHE B 1 69 ? -11.18 13.102 -6.156 1 78.12 69 PHE B N 1
ATOM 1804 C CA . PHE B 1 69 ? -10.172 12.719 -5.176 1 78.12 69 PHE B CA 1
ATOM 1805 C C . PHE B 1 69 ? -9.07 13.773 -5.086 1 78.12 69 PHE B C 1
ATOM 1807 O O . PHE B 1 69 ? -8.562 14.055 -4 1 78.12 69 PHE B O 1
ATOM 1814 N N . GLU B 1 70 ? -8.805 14.445 -6.168 1 70.69 70 GLU B N 1
ATOM 1815 C CA . GLU B 1 70 ? -7.703 15.406 -6.199 1 70.69 70 GLU B CA 1
ATOM 1816 C C . GLU B 1 70 ? -8.016 16.641 -5.352 1 70.69 70 GLU B C 1
ATOM 1818 O O . GLU B 1 70 ? -7.113 17.391 -4.977 1 70.69 70 GLU B O 1
ATOM 1823 N N . THR B 1 71 ? -9.234 16.734 -5.051 1 68 71 THR B N 1
ATOM 1824 C CA . THR B 1 71 ? -9.633 17.906 -4.273 1 68 71 THR B CA 1
ATOM 1825 C C . THR B 1 71 ? -9.844 17.531 -2.809 1 68 71 THR B C 1
ATOM 1827 O O . THR B 1 71 ? -10.117 18.406 -1.977 1 68 71 THR B O 1
ATOM 1830 N N . LYS B 1 72 ? -9.695 16.281 -2.574 1 67.06 72 LYS B N 1
ATOM 1831 C CA . LYS B 1 72 ? -10.047 15.82 -1.231 1 67.06 72 LYS B CA 1
ATOM 1832 C C . LYS B 1 72 ? -8.859 15.945 -0.283 1 67.06 72 LYS B C 1
ATOM 1834 O O . LYS B 1 72 ? -7.73 16.188 -0.719 1 67.06 72 LYS B O 1
ATOM 1839 N N . VAL B 1 73 ? -9.336 15.758 0.973 1 70.25 73 VAL B N 1
ATOM 1840 C CA . VAL B 1 73 ? -8.477 15.945 2.141 1 70.25 73 VAL B CA 1
ATOM 1841 C C . VAL B 1 73 ? -7.551 14.742 2.303 1 70.25 73 VAL B C 1
ATOM 1843 O O . VAL B 1 73 ? -7.938 13.609 2.016 1 70.25 73 VAL B O 1
ATOM 1846 N N . LEU B 1 74 ? -6.348 15.102 2.729 1 78.88 74 LEU B N 1
ATOM 1847 C CA . LEU B 1 74 ? -5.387 14.047 3.021 1 78.88 74 LEU B CA 1
ATOM 1848 C C . LEU B 1 74 ? -5.371 13.727 4.512 1 78.88 74 LEU B C 1
ATOM 1850 O O . LEU B 1 74 ? -5.535 12.562 4.906 1 78.88 74 LEU B O 1
ATOM 1854 N N . ALA B 1 75 ? -5.383 14.844 5.27 1 83.81 75 ALA B N 1
ATOM 1855 C CA . ALA B 1 75 ? -5.031 14.523 6.652 1 83.81 75 ALA B CA 1
ATOM 1856 C C . ALA B 1 75 ? -5.828 15.383 7.633 1 83.81 75 ALA B C 1
ATOM 1858 O O . ALA B 1 75 ? -6.207 16.516 7.316 1 83.81 75 ALA B O 1
ATOM 1859 N N . THR B 1 76 ? -6.059 14.797 8.797 1 82.69 76 THR B N 1
ATOM 1860 C CA . THR B 1 76 ? -6.52 15.453 10.016 1 82.69 76 THR B CA 1
ATOM 1861 C C . THR B 1 76 ? -5.609 15.117 11.195 1 82.69 76 THR B C 1
ATOM 1863 O O . THR B 1 76 ? -5.629 14 11.703 1 82.69 76 THR B O 1
ATOM 1866 N N . GLY B 1 77 ? -4.766 16.141 11.484 1 86.19 77 GLY B N 1
ATOM 1867 C CA . GLY B 1 77 ? -3.744 15.844 12.477 1 86.19 77 GLY B CA 1
ATOM 1868 C C . GLY B 1 77 ? -2.729 14.828 11.992 1 86.19 77 GLY B C 1
ATOM 1869 O O . GLY B 1 77 ? -2.096 15.016 10.953 1 86.19 77 GLY B O 1
ATOM 1870 N N . ASP B 1 78 ? -2.631 13.742 12.773 1 89.75 78 ASP B N 1
ATOM 1871 C CA . ASP B 1 78 ? -1.643 12.719 12.445 1 89.75 78 ASP B CA 1
ATOM 1872 C C . ASP B 1 78 ? -2.312 11.477 11.859 1 89.75 78 ASP B C 1
ATOM 1874 O O . ASP B 1 78 ? -1.749 10.383 11.906 1 89.75 78 ASP B O 1
ATOM 1878 N N . HIS B 1 79 ? -3.562 11.688 11.336 1 93.31 79 HIS B N 1
ATOM 1879 C CA . HIS B 1 79 ? -4.312 10.641 10.656 1 93.31 79 HIS B CA 1
ATOM 1880 C C . HIS B 1 79 ? -4.758 11.086 9.273 1 93.31 79 HIS B C 1
ATOM 1882 O O . HIS B 1 79 ? -4.918 12.281 9.023 1 93.31 79 HIS B O 1
ATOM 1888 N N . LEU B 1 80 ? -4.91 10.039 8.414 1 94.12 80 LEU B N 1
ATOM 1889 C CA . LEU B 1 80 ? -5.602 10.352 7.168 1 94.12 80 LEU B CA 1
ATOM 1890 C C . LEU B 1 80 ? -7.051 10.742 7.434 1 94.12 80 LEU B C 1
ATOM 1892 O O . LEU B 1 80 ? -7.652 10.281 8.406 1 94.12 80 LEU B O 1
ATOM 1896 N N . ASP B 1 81 ? -7.566 11.648 6.617 1 92.38 81 ASP B N 1
ATOM 1897 C CA . ASP B 1 81 ? -8.945 12.109 6.789 1 92.38 81 ASP B CA 1
ATOM 1898 C C . ASP B 1 81 ? -9.93 11.102 6.195 1 92.38 81 ASP B C 1
ATOM 1900 O O . ASP B 1 81 ? -10.289 11.203 5.02 1 92.38 81 ASP B O 1
ATOM 1904 N N . THR B 1 82 ? -10.414 10.141 6.961 1 94.38 82 THR B N 1
ATOM 1905 C CA . THR B 1 82 ? -11.289 9.047 6.539 1 94.38 82 THR B CA 1
ATOM 1906 C C . THR B 1 82 ? -12.43 8.859 7.531 1 94.38 82 THR B C 1
ATOM 1908 O O . THR B 1 82 ? -12.375 9.359 8.656 1 94.38 82 THR B O 1
ATOM 1911 N N . VAL B 1 83 ? -13.492 8.148 7.094 1 94.12 83 VAL B N 1
ATOM 1912 C CA . VAL B 1 83 ? -14.57 7.82 8.016 1 94.12 83 VAL B CA 1
ATOM 1913 C C . VAL B 1 83 ? -14.359 6.414 8.578 1 94.12 83 VAL B C 1
ATOM 1915 O O . VAL B 1 83 ? -15.188 5.918 9.344 1 94.12 83 VAL B O 1
ATOM 1918 N N . ALA B 1 84 ? -13.258 5.812 8.164 1 95.69 84 ALA B N 1
ATOM 1919 C CA . ALA B 1 84 ? -12.953 4.488 8.703 1 95.69 84 ALA B CA 1
ATOM 1920 C C . ALA B 1 84 ? -12.789 4.535 10.219 1 95.69 84 ALA B C 1
ATOM 1922 O O . ALA B 1 84 ? -12.25 5.504 10.758 1 95.69 84 ALA B O 1
ATOM 1923 N N . THR B 1 85 ? -13.172 3.418 10.883 1 93.25 85 THR B N 1
ATOM 1924 C CA . THR B 1 85 ? -13.031 3.322 12.336 1 93.25 85 THR B CA 1
ATOM 1925 C C . THR B 1 85 ? -12.477 1.957 12.734 1 93.25 85 THR B C 1
ATOM 1927 O O . THR B 1 85 ? -13.117 0.93 12.5 1 93.25 85 THR B O 1
ATOM 1930 N N . PRO B 1 86 ? -11.336 1.901 13.422 1 94.5 86 PRO B N 1
ATOM 1931 C CA . PRO B 1 86 ? -10.438 3.021 13.703 1 94.5 86 PRO B CA 1
ATOM 1932 C C . PRO B 1 86 ? -9.844 3.637 12.438 1 94.5 86 PRO B C 1
ATOM 1934 O O . PRO B 1 86 ? -9.875 3.016 11.375 1 94.5 86 PRO B O 1
ATOM 1937 N N . GLY B 1 87 ? -9.344 4.844 12.516 1 94.69 87 GLY B N 1
ATOM 1938 C CA . GLY B 1 87 ? -8.797 5.57 11.383 1 94.69 87 GLY B CA 1
ATOM 1939 C C . GLY B 1 87 ? -7.457 5.031 10.922 1 94.69 87 GLY B C 1
ATOM 1940 O O . GLY B 1 87 ? -6.996 3.996 11.406 1 94.69 87 GLY B O 1
ATOM 1941 N N . GLN B 1 88 ? -6.852 5.711 9.945 1 95.88 88 GLN B N 1
ATOM 1942 C CA . GLN B 1 88 ? -5.547 5.355 9.398 1 95.88 88 GLN B CA 1
ATOM 1943 C C . GLN B 1 88 ? -4.465 6.312 9.898 1 95.88 88 GLN B C 1
ATOM 1945 O O . GLN B 1 88 ? -4.398 7.461 9.453 1 95.88 88 GLN B O 1
ATOM 1950 N N . ALA B 1 89 ? -3.639 5.812 10.742 1 95.19 89 ALA B N 1
ATOM 1951 C CA . ALA B 1 89 ? -2.627 6.641 11.391 1 95.19 89 ALA B CA 1
ATOM 1952 C C . ALA B 1 89 ? -1.41 6.828 10.492 1 95.19 89 ALA B C 1
ATOM 1954 O O . ALA B 1 89 ? -0.981 5.891 9.812 1 95.19 89 ALA B O 1
ATOM 1955 N N . ILE B 1 90 ? -0.9 8 10.523 1 95.38 90 ILE B N 1
ATOM 1956 C CA . ILE B 1 90 ? 0.322 8.297 9.781 1 95.38 90 ILE B CA 1
ATOM 1957 C C . ILE B 1 90 ? 1.538 8.031 10.664 1 95.38 90 ILE B C 1
ATOM 1959 O O . ILE B 1 90 ? 1.54 8.375 11.852 1 95.38 90 ILE B O 1
ATOM 1963 N N . PHE B 1 91 ? 2.539 7.406 10.086 1 95.56 91 PHE B N 1
ATOM 1964 C CA . PHE B 1 91 ? 3.752 7.059 10.82 1 95.56 91 PHE B CA 1
ATOM 1965 C C . PHE B 1 91 ? 4.945 6.973 9.875 1 95.56 91 PHE B C 1
ATOM 1967 O O . PHE B 1 91 ? 4.84 7.324 8.695 1 95.56 91 PHE B O 1
ATOM 1974 N N . VAL B 1 92 ? 6.098 6.633 10.5 1 95.62 92 VAL B N 1
ATOM 1975 C CA . VAL B 1 92 ? 7.297 6.488 9.688 1 95.62 92 VAL B CA 1
ATOM 1976 C C . VAL B 1 92 ? 7.855 5.074 9.836 1 95.62 92 VAL B C 1
ATOM 1978 O O . VAL B 1 92 ? 8.023 4.586 10.961 1 95.62 92 VAL B O 1
ATOM 1981 N N . LEU B 1 93 ? 8.062 4.43 8.664 1 94.12 93 LEU B N 1
ATOM 1982 C CA . LEU B 1 93 ? 8.648 3.094 8.648 1 94.12 93 LEU B CA 1
ATOM 1983 C C . LEU B 1 93 ? 10.109 3.133 9.078 1 94.12 93 LEU B C 1
ATOM 1985 O O . LEU B 1 93 ? 10.742 4.191 9.047 1 94.12 93 LEU B O 1
ATOM 1989 N N . PRO B 1 94 ? 10.664 1.95 9.445 1 91.56 94 PRO B N 1
ATOM 1990 C CA . PRO B 1 94 ? 12.047 1.922 9.914 1 91.56 94 PRO B CA 1
ATOM 1991 C C . PRO B 1 94 ? 13.031 2.432 8.867 1 91.56 94 PRO B C 1
ATOM 1993 O O . PRO B 1 94 ? 14.109 2.936 9.211 1 91.56 94 PRO B O 1
ATOM 1996 N N . ASN B 1 95 ? 12.688 2.363 7.621 1 91.06 95 ASN B N 1
ATOM 1997 C CA . ASN B 1 95 ? 13.586 2.834 6.57 1 91.06 95 ASN B CA 1
ATOM 1998 C C . ASN B 1 95 ? 13.398 4.324 6.305 1 91.06 95 ASN B C 1
ATOM 2000 O O . ASN B 1 95 ? 14.039 4.883 5.41 1 91.06 95 ASN B O 1
ATOM 2004 N N . GLY B 1 96 ? 12.438 4.914 6.988 1 94.19 96 GLY B N 1
ATOM 2005 C CA . GLY B 1 96 ? 12.258 6.355 6.895 1 94.19 96 GLY B CA 1
ATOM 2006 C C . GLY B 1 96 ? 11.078 6.746 6.027 1 94.19 96 GLY B C 1
ATOM 2007 O O . GLY B 1 96 ? 10.703 7.922 5.973 1 94.19 96 GLY B O 1
ATOM 2008 N N . ALA B 1 97 ? 10.461 5.801 5.344 1 95.94 97 ALA B N 1
ATOM 2009 C CA . ALA B 1 97 ? 9.336 6.121 4.473 1 95.94 97 ALA B CA 1
ATOM 2010 C C . ALA B 1 97 ? 8.117 6.562 5.281 1 95.94 97 ALA B C 1
ATOM 2012 O O . ALA B 1 97 ? 7.77 5.934 6.281 1 95.94 97 ALA B O 1
ATOM 2013 N N . LEU B 1 98 ? 7.57 7.727 4.895 1 96.69 98 LEU B N 1
ATOM 2014 C CA . LEU B 1 98 ? 6.281 8.117 5.461 1 96.69 98 LEU B CA 1
ATOM 2015 C C . LEU B 1 98 ? 5.18 7.156 5.031 1 96.69 98 LEU B C 1
ATOM 2017 O O . LEU B 1 98 ? 5.082 6.809 3.852 1 96.69 98 LEU B O 1
ATOM 2021 N N . ALA B 1 99 ? 4.406 6.672 6.012 1 96.81 99 ALA B N 1
ATOM 2022 C CA . ALA B 1 99 ? 3.447 5.602 5.754 1 96.81 99 ALA B CA 1
ATOM 2023 C C . ALA B 1 99 ? 2.16 5.812 6.547 1 96.81 99 ALA B C 1
ATOM 2025 O O . ALA B 1 99 ? 2.037 6.789 7.289 1 96.81 99 ALA B O 1
ATOM 2026 N N . TYR B 1 100 ? 1.122 5 6.277 1 96.56 100 TYR B N 1
ATOM 2027 C CA . TYR B 1 100 ? -0.116 5.031 7.051 1 96.56 100 TYR B CA 1
ATOM 2028 C C . TYR B 1 100 ? -0.648 3.625 7.289 1 96.56 100 TYR B C 1
ATOM 2030 O O . TYR B 1 100 ? -0.393 2.715 6.496 1 96.56 100 TYR B O 1
ATOM 2038 N N . THR B 1 101 ? -1.361 3.453 8.352 1 96.31 101 THR B N 1
ATOM 2039 C CA . THR B 1 101 ? -1.868 2.137 8.727 1 96.31 101 THR B CA 1
ATOM 2040 C C . THR B 1 101 ? -3.15 1.816 7.965 1 96.31 101 THR B C 1
ATOM 2042 O O . THR B 1 101 ? -3.945 2.713 7.668 1 96.31 101 THR B O 1
ATOM 2045 N N . PRO B 1 102 ? -3.342 0.488 7.684 1 94.56 102 PRO B N 1
ATOM 2046 C CA . PRO B 1 102 ? -4.738 0.119 7.434 1 94.56 102 PRO B CA 1
ATOM 2047 C C . PRO B 1 102 ? -5.641 0.386 8.633 1 94.56 102 PRO B C 1
ATOM 2049 O O . PRO B 1 102 ? -5.16 0.48 9.766 1 94.56 102 PRO B O 1
ATOM 2052 N N . PRO B 1 103 ? -6.965 0.52 8.305 1 94.31 103 PRO B N 1
ATOM 2053 C CA . PRO B 1 103 ? -7.871 0.706 9.445 1 94.31 103 PRO B CA 1
ATOM 2054 C C . PRO B 1 103 ? -7.754 -0.411 10.477 1 94.31 103 PRO B C 1
ATOM 2056 O O . PRO B 1 103 ? -7.762 -1.593 10.117 1 94.31 103 PRO B O 1
ATOM 2059 N N . GLY B 1 104 ? -7.555 0.011 11.688 1 88.75 104 GLY B N 1
ATOM 2060 C CA . GLY B 1 104 ? -7.59 -0.909 12.82 1 88.75 104 GLY B CA 1
ATOM 2061 C C . GLY B 1 104 ? -6.348 -1.774 12.922 1 88.75 104 GLY B C 1
ATOM 2062 O O . GLY B 1 104 ? -6.289 -2.688 13.75 1 88.75 104 GLY B O 1
ATOM 2063 N N . SER B 1 105 ? -5.391 -1.562 12.094 1 89.12 105 SER B N 1
ATOM 2064 C CA . SER B 1 105 ? -4.152 -2.328 12.156 1 89.12 105 SER B CA 1
ATOM 2065 C C . SER B 1 105 ? -3.139 -1.669 13.086 1 89.12 105 SER B C 1
ATOM 2067 O O . SER B 1 105 ? -3.037 -0.441 13.133 1 89.12 105 SER B O 1
ATOM 2069 N N . PRO B 1 106 ? -2.475 -2.535 13.789 1 90.19 106 PRO B N 1
ATOM 2070 C CA . PRO B 1 106 ? -1.386 -1.956 14.578 1 90.19 106 PRO B CA 1
ATOM 2071 C C . PRO B 1 106 ? -0.26 -1.399 13.703 1 90.19 106 PRO B C 1
ATOM 2073 O O . PRO B 1 106 ? -0.179 -1.716 12.516 1 90.19 106 PRO B O 1
ATOM 2076 N N . PHE B 1 107 ? 0.528 -0.523 14.391 1 93.31 107 PHE B N 1
ATOM 2077 C CA . PHE B 1 107 ? 1.768 -0.133 13.734 1 93.31 107 PHE B CA 1
ATOM 2078 C C . PHE B 1 107 ? 2.668 -1.342 13.516 1 93.31 107 PHE B C 1
ATOM 2080 O O . PHE B 1 107 ? 2.748 -2.227 14.367 1 93.31 107 PHE B O 1
ATOM 2087 N N . PRO B 1 108 ? 3.348 -1.386 12.375 1 90.44 108 PRO B N 1
ATOM 2088 C CA . PRO B 1 108 ? 4.32 -2.469 12.211 1 90.44 108 PRO B CA 1
ATOM 2089 C C . PRO B 1 108 ? 5.484 -2.375 13.195 1 90.44 108 PRO B C 1
ATOM 2091 O O . PRO B 1 108 ? 5.727 -1.311 13.766 1 90.44 108 PRO B O 1
ATOM 2094 N N . PRO B 1 109 ? 6.176 -3.48 13.352 1 89.19 109 PRO B N 1
ATOM 2095 C CA . PRO B 1 109 ? 7.293 -3.473 14.297 1 89.19 109 PRO B CA 1
ATOM 2096 C C . PRO B 1 109 ? 8.352 -2.432 13.945 1 89.19 109 PRO B C 1
ATOM 2098 O O . PRO B 1 109 ? 8.664 -2.229 12.766 1 89.19 109 PRO B O 1
ATOM 2101 N N . ASN B 1 110 ? 8.867 -1.713 14.93 1 91.62 110 ASN B N 1
ATOM 2102 C CA . ASN B 1 110 ? 9.977 -0.769 14.859 1 91.62 110 ASN B CA 1
ATOM 2103 C C . ASN B 1 110 ? 9.578 0.506 14.117 1 91.62 110 ASN B C 1
ATOM 2105 O O . ASN B 1 110 ? 10.438 1.287 13.711 1 91.62 110 ASN B O 1
ATOM 2109 N N . ALA B 1 111 ? 8.281 0.633 13.93 1 93.12 111 ALA B N 1
ATOM 2110 C CA . ALA B 1 111 ? 7.809 1.883 13.336 1 93.12 111 ALA B CA 1
ATOM 2111 C C . ALA B 1 111 ? 8.047 3.059 14.281 1 93.12 111 ALA B C 1
ATOM 2113 O O . ALA B 1 111 ? 8.078 2.887 15.5 1 93.12 111 ALA B O 1
ATOM 2114 N N . PHE B 1 112 ? 8.266 4.207 13.695 1 93.56 112 PHE B N 1
ATOM 2115 C CA . PHE B 1 112 ? 8.312 5.453 14.461 1 93.56 112 PHE B CA 1
ATOM 2116 C C . PHE B 1 112 ? 6.945 6.121 14.492 1 93.56 112 PHE B C 1
ATOM 2118 O O . PHE B 1 112 ? 6.438 6.551 13.453 1 93.56 112 PHE B O 1
ATOM 2125 N N . THR B 1 113 ? 6.375 6.27 15.711 1 92.62 113 THR B N 1
ATOM 2126 C CA . THR B 1 113 ? 4.949 6.574 15.789 1 92.62 113 THR B CA 1
ATOM 2127 C C . THR B 1 113 ? 4.723 7.926 16.453 1 92.62 113 THR B C 1
ATOM 2129 O O . THR B 1 113 ? 3.592 8.266 16.812 1 92.62 113 THR B O 1
ATOM 2132 N N . SER B 1 114 ? 5.781 8.641 16.641 1 84.81 114 SER B N 1
ATOM 2133 C CA . SER B 1 114 ? 5.566 9.992 17.141 1 84.81 114 SER B CA 1
ATOM 2134 C C . SER B 1 114 ? 4.598 10.766 16.25 1 84.81 114 SER B C 1
ATOM 2136 O O . SER B 1 114 ? 4.625 10.617 15.023 1 84.81 114 SER B O 1
ATOM 2138 N N . PRO B 1 115 ? 3.832 11.57 16.859 1 86.06 115 PRO B N 1
ATOM 2139 C CA . PRO B 1 115 ? 2.863 12.297 16.031 1 86.06 115 PRO B CA 1
ATOM 2140 C C . PRO B 1 115 ? 3.52 13.336 15.125 1 86.06 115 PRO B C 1
ATOM 2142 O O . PRO B 1 115 ? 4.516 13.953 15.508 1 86.06 115 PRO B O 1
ATOM 2145 N N . LEU B 1 116 ? 2.973 13.469 13.969 1 89.69 116 LEU B N 1
ATOM 2146 C CA . LEU B 1 116 ? 3.326 14.625 13.148 1 89.69 116 LEU B CA 1
ATOM 2147 C C . LEU B 1 116 ? 2.91 15.922 13.82 1 89.69 116 LEU B C 1
ATOM 2149 O O . LEU B 1 116 ? 1.899 15.969 14.531 1 89.69 116 LEU B O 1
ATOM 2153 N N . GLN B 1 117 ? 3.705 16.906 13.57 1 89.31 117 GLN B N 1
ATOM 2154 C CA . GLN B 1 117 ? 3.402 18.219 14.141 1 89.31 117 GLN B CA 1
ATOM 2155 C C . GLN B 1 117 ? 3.332 19.281 13.055 1 89.31 117 GLN B C 1
ATOM 2157 O O . GLN B 1 117 ? 4.121 19.266 12.109 1 89.31 117 GLN B O 1
ATOM 2162 N N . LEU B 1 118 ? 2.35 20.156 13.289 1 90.88 118 LEU B N 1
ATOM 2163 C CA . LEU B 1 118 ? 2.271 21.312 12.422 1 90.88 118 LEU B CA 1
ATOM 2164 C C . LEU B 1 118 ? 3.051 22.484 13.016 1 90.88 118 LEU B C 1
ATOM 2166 O O . LEU B 1 118 ? 2.842 22.859 14.172 1 90.88 118 LEU B O 1
ATOM 2170 N N . VAL B 1 119 ? 3.941 23 12.203 1 92.25 119 VAL B N 1
ATOM 2171 C CA . 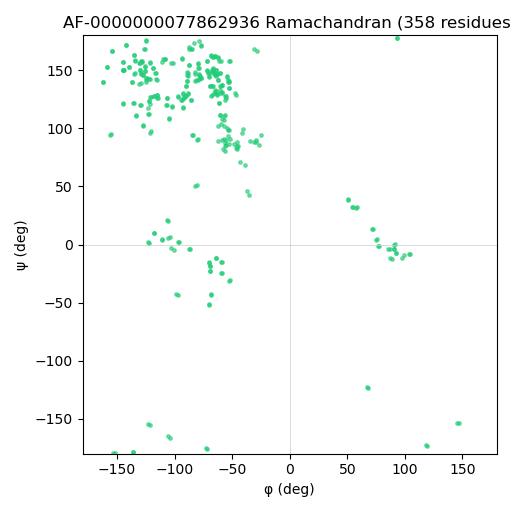VAL B 1 119 ? 4.746 24.141 12.633 1 92.25 119 VAL B CA 1
ATOM 2172 C C . VAL B 1 119 ? 4.715 25.234 11.57 1 92.25 119 VAL B C 1
ATOM 2174 O O . VAL B 1 119 ? 4.488 24.953 10.391 1 92.25 119 VAL B O 1
ATOM 2177 N N . PRO B 1 120 ? 4.965 26.438 12.031 1 93.12 120 PRO B N 1
ATOM 2178 C CA . PRO B 1 120 ? 5.047 27.5 11.031 1 93.12 120 PRO B CA 1
ATOM 2179 C C . PRO B 1 120 ? 6.25 27.359 10.102 1 93.12 120 PRO B C 1
ATOM 2181 O O . PRO B 1 120 ? 7.324 26.938 10.547 1 93.12 120 PRO B O 1
ATOM 2184 N N . THR B 1 121 ? 6.059 27.562 8.82 1 90.25 121 THR B N 1
ATOM 2185 C CA . THR B 1 121 ? 7.113 27.672 7.816 1 90.25 121 THR B CA 1
ATOM 2186 C C . THR B 1 121 ? 6.969 28.984 7.035 1 90.25 121 THR B C 1
ATOM 2188 O O . THR B 1 121 ? 5.969 29.688 7.18 1 90.25 121 THR B O 1
ATOM 2191 N N . PRO B 1 122 ? 7.984 29.328 6.254 1 91.31 122 PRO B N 1
ATOM 2192 C CA . PRO B 1 122 ? 7.855 30.516 5.406 1 91.31 122 PRO B CA 1
ATOM 2193 C C . PRO B 1 122 ? 6.691 30.406 4.426 1 91.31 122 PRO B C 1
ATOM 2195 O O . PRO B 1 122 ? 6.258 31.422 3.871 1 91.31 122 PRO B O 1
ATOM 2198 N N . PHE B 1 123 ? 6.152 29.281 4.207 1 92.38 123 PHE B N 1
ATOM 2199 C CA . PHE B 1 123 ? 5.137 29.062 3.184 1 92.38 123 PHE B CA 1
ATOM 2200 C C . PHE B 1 123 ? 3.785 28.766 3.818 1 92.38 123 PHE B C 1
ATOM 2202 O O . PHE B 1 123 ? 2.822 28.438 3.119 1 92.38 123 PHE B O 1
ATOM 2209 N N . GLY B 1 124 ? 3.729 28.844 5.117 1 91.38 124 GLY B N 1
ATOM 2210 C CA . GLY B 1 124 ? 2.547 28.453 5.875 1 91.38 124 GLY B CA 1
ATOM 2211 C C . GLY B 1 124 ? 2.801 27.312 6.848 1 91.38 124 GLY B C 1
ATOM 2212 O O . GLY B 1 124 ? 3.943 26.891 7.016 1 91.38 124 GLY B O 1
ATOM 2213 N N . PRO B 1 125 ? 1.73 26.844 7.426 1 93.19 125 PRO B N 1
ATOM 2214 C CA . PRO B 1 125 ? 1.939 25.719 8.328 1 93.19 125 PRO B CA 1
ATOM 2215 C C . PRO B 1 125 ? 2.443 24.469 7.609 1 93.19 125 PRO B C 1
ATOM 2217 O O . PRO B 1 125 ? 1.928 24.109 6.543 1 93.19 125 PRO B O 1
ATOM 2220 N N . GLY B 1 126 ? 3.477 23.875 8.195 1 94.5 126 GLY B N 1
ATOM 2221 C CA . GLY B 1 126 ? 4.059 22.672 7.621 1 94.5 126 GLY B CA 1
ATOM 2222 C C . GLY B 1 126 ? 4.215 21.547 8.633 1 94.5 126 GLY B C 1
ATOM 2223 O O . GLY B 1 126 ? 4.523 21.797 9.797 1 94.5 126 GLY B O 1
ATOM 2224 N N . TYR B 1 127 ? 4.074 20.328 8.078 1 93.06 127 TYR B N 1
ATOM 2225 C CA . TYR B 1 127 ? 4.23 19.156 8.945 1 93.06 127 TYR B CA 1
ATOM 2226 C C . TYR B 1 127 ? 5.703 18.859 9.203 1 93.06 127 TYR B C 1
ATOM 2228 O O . TYR B 1 127 ? 6.535 19.016 8.305 1 93.06 127 TYR B O 1
ATOM 2236 N N . THR B 1 128 ? 5.953 18.359 10.43 1 92.06 128 THR B N 1
ATOM 2237 C CA . THR B 1 128 ? 7.266 17.859 10.812 1 92.06 128 THR B CA 1
ATOM 2238 C C . THR B 1 128 ? 7.137 16.516 11.539 1 92.06 128 THR B C 1
ATOM 2240 O O . THR B 1 128 ? 6.07 16.188 12.062 1 92.06 128 THR B O 1
ATOM 2243 N N . PHE B 1 129 ? 8.188 15.82 11.523 1 92.19 129 PHE B N 1
ATOM 2244 C CA . PHE B 1 129 ? 8.32 14.555 12.25 1 92.19 129 PHE B CA 1
ATOM 2245 C C . PHE B 1 129 ? 9.594 14.547 13.086 1 92.19 129 PHE B C 1
ATOM 2247 O O . PHE B 1 129 ? 10.695 14.695 12.547 1 92.19 129 PHE B O 1
ATOM 2254 N N . LEU B 1 130 ? 9.422 14.391 14.375 1 89.25 130 LEU B N 1
ATOM 2255 C CA . LEU B 1 130 ? 10.539 14.422 15.32 1 89.25 130 LEU B CA 1
ATOM 2256 C C . LEU B 1 130 ? 11.406 15.648 15.102 1 89.25 130 LEU B C 1
ATOM 2258 O O . LEU B 1 130 ? 12.641 15.555 15.102 1 89.25 130 LEU B O 1
ATOM 2262 N N . GLY B 1 131 ? 10.727 16.75 14.805 1 86.56 131 GLY B N 1
ATOM 2263 C CA . GLY B 1 131 ? 11.43 18.016 14.664 1 86.56 131 GLY B CA 1
ATOM 2264 C C . GLY B 1 131 ? 12.148 18.156 13.344 1 86.56 131 GLY B C 1
ATOM 2265 O O . GLY B 1 131 ? 12.812 19.172 13.094 1 86.56 131 GLY B O 1
ATOM 2266 N N . GLY B 1 132 ? 12.094 17.203 12.523 1 90.88 132 GLY B N 1
ATOM 2267 C CA . GLY B 1 132 ? 12.719 17.25 11.211 1 90.88 132 GLY B CA 1
ATOM 2268 C C . GLY B 1 132 ? 11.734 17.438 10.078 1 90.88 132 GLY B C 1
ATOM 2269 O O . GLY B 1 132 ? 10.625 17.953 10.297 1 90.88 132 GLY B O 1
ATOM 2270 N N . GLY B 1 133 ? 12.211 17.172 8.859 1 93.69 133 GLY B N 1
ATOM 2271 C CA . GLY B 1 133 ? 11.375 17.359 7.684 1 93.69 133 GLY B CA 1
ATOM 2272 C C . GLY B 1 133 ? 11.234 16.109 6.848 1 93.69 133 GLY B C 1
ATOM 2273 O O . GLY B 1 133 ? 11.234 14.992 7.379 1 93.69 133 GLY B O 1
ATOM 2274 N N . PHE B 1 134 ? 10.969 16.422 5.578 1 96.75 134 PHE B N 1
ATOM 2275 C CA . PHE B 1 134 ? 10.734 15.328 4.637 1 96.75 134 PHE B CA 1
ATOM 2276 C C . PHE B 1 134 ? 11.609 15.492 3.396 1 96.75 134 PHE B C 1
ATOM 2278 O O . PHE B 1 134 ? 12.117 16.578 3.129 1 96.75 134 PHE B O 1
ATOM 2285 N N . SER B 1 135 ? 11.812 14.414 2.766 1 97.88 135 SER B N 1
ATOM 2286 C CA . SER B 1 135 ? 12.516 14.422 1.487 1 97.88 135 SER B CA 1
ATOM 2287 C C . SER B 1 135 ? 11.75 13.633 0.43 1 97.88 135 SER B C 1
ATOM 2289 O O . SER B 1 135 ? 10.945 12.758 0.761 1 97.88 135 SER B O 1
ATOM 2291 N N . ALA B 1 136 ? 11.945 14.086 -0.759 1 98.44 136 ALA B N 1
ATOM 2292 C CA . ALA B 1 136 ? 11.406 13.398 -1.933 1 98.44 136 ALA B CA 1
ATOM 2293 C C . ALA B 1 136 ? 12.492 12.594 -2.645 1 98.44 136 ALA B C 1
ATOM 2295 O O . ALA B 1 136 ? 13.492 13.164 -3.105 1 98.44 136 ALA B O 1
ATOM 2296 N N . CYS B 1 137 ? 12.32 11.328 -2.723 1 97.75 137 CYS B N 1
ATOM 2297 C CA . CYS B 1 137 ? 13.289 10.461 -3.381 1 97.75 137 CYS B CA 1
ATOM 2298 C C . CYS B 1 137 ? 12.766 9.977 -4.727 1 97.75 137 CYS B C 1
ATOM 2300 O O . CYS B 1 137 ? 11.688 9.398 -4.805 1 97.75 137 CYS B O 1
ATOM 2302 N N . PRO B 1 138 ? 13.516 10.18 -5.766 1 96.38 138 PRO B N 1
ATOM 2303 C CA . PRO B 1 138 ? 13.023 9.844 -7.102 1 96.38 138 PRO B CA 1
ATOM 2304 C C . PRO B 1 138 ? 12.891 8.344 -7.328 1 96.38 138 PRO B C 1
ATOM 2306 O O . PRO B 1 138 ? 13.719 7.566 -6.84 1 96.38 138 PRO B O 1
ATOM 2309 N N . THR B 1 139 ? 11.797 7.973 -7.934 1 91.56 139 THR B N 1
ATOM 2310 C CA . THR B 1 139 ? 11.547 6.637 -8.461 1 91.56 139 THR B CA 1
ATOM 2311 C C . THR B 1 139 ? 11.18 6.703 -9.945 1 91.56 139 THR B C 1
ATOM 2313 O O . THR B 1 139 ? 11.016 7.789 -10.5 1 91.56 139 THR B O 1
ATOM 2316 N N . PRO B 1 140 ? 11.008 5.586 -10.602 1 85.19 140 PRO B N 1
ATOM 2317 C CA . PRO B 1 140 ? 10.578 5.621 -12 1 85.19 140 PRO B CA 1
ATOM 2318 C C . PRO B 1 140 ? 9.188 6.219 -12.18 1 85.19 140 PRO B C 1
ATOM 2320 O O . PRO B 1 140 ? 8.812 6.609 -13.289 1 85.19 140 PRO B O 1
ATOM 2323 N N . TYR B 1 141 ? 8.438 6.414 -11.141 1 84.12 141 TYR B N 1
ATOM 2324 C CA . TYR B 1 141 ? 7.035 6.793 -11.281 1 84.12 141 TYR B CA 1
ATOM 2325 C C . TYR B 1 141 ? 6.742 8.094 -10.547 1 84.12 141 TYR B C 1
ATOM 2327 O O . TYR B 1 141 ? 5.621 8.602 -10.586 1 84.12 141 TYR B O 1
ATOM 2335 N N . GLY B 1 142 ? 7.73 8.664 -9.984 1 92.5 142 GLY B N 1
ATOM 2336 C CA . GLY B 1 142 ? 7.578 9.852 -9.164 1 92.5 142 GLY B CA 1
ATOM 2337 C C . GLY B 1 142 ? 8.547 9.906 -7.996 1 92.5 142 GLY B C 1
ATOM 2338 O O . GLY B 1 142 ? 9.68 9.414 -8.102 1 92.5 142 GLY B O 1
ATOM 2339 N N . PHE B 1 143 ? 8.117 10.625 -6.938 1 97.19 143 PHE B N 1
ATOM 2340 C CA . PHE B 1 143 ? 8.953 10.766 -5.746 1 97.19 143 PHE B CA 1
ATOM 2341 C C . PHE B 1 143 ? 8.266 10.156 -4.531 1 97.19 143 PHE B C 1
ATOM 2343 O O . PHE B 1 143 ? 7.09 10.43 -4.277 1 97.19 143 PHE B O 1
ATOM 2350 N N . GLN B 1 144 ? 8.969 9.32 -3.887 1 96.75 144 GLN B N 1
ATOM 2351 C CA . GLN B 1 144 ? 8.445 8.828 -2.615 1 96.75 144 GLN B CA 1
ATOM 2352 C C . GLN B 1 144 ? 8.875 9.727 -1.46 1 96.75 144 GLN B C 1
ATOM 2354 O O . GLN B 1 144 ? 9.984 10.266 -1.466 1 96.75 144 GLN B O 1
ATOM 2359 N N . VAL B 1 145 ? 8.008 9.828 -0.431 1 97.81 145 VAL B N 1
ATOM 2360 C CA . VAL B 1 145 ? 8.234 10.758 0.672 1 97.81 145 VAL B CA 1
ATOM 2361 C C . VAL B 1 145 ? 8.891 10.023 1.84 1 97.81 145 VAL B C 1
ATOM 2363 O O . VAL B 1 145 ? 8.383 8.984 2.289 1 97.81 145 VAL B O 1
ATOM 2366 N N . PHE B 1 146 ? 10.023 10.578 2.32 1 97.81 146 PHE B N 1
ATOM 2367 C CA . PHE B 1 146 ? 10.758 10.039 3.457 1 97.81 146 PHE B CA 1
ATOM 2368 C C . PHE B 1 146 ? 10.961 11.109 4.523 1 97.81 146 PHE B C 1
ATOM 2370 O O . PHE B 1 146 ? 11.055 12.297 4.211 1 97.81 146 PHE B O 1
ATOM 2377 N N . ALA B 1 147 ? 11.008 10.617 5.719 1 96.75 147 ALA B N 1
ATOM 2378 C CA . ALA B 1 147 ? 11.344 11.516 6.824 1 96.75 147 ALA B CA 1
ATOM 2379 C C . ALA B 1 147 ? 12.844 11.789 6.863 1 96.75 147 ALA B C 1
ATOM 2381 O O . ALA B 1 147 ? 13.648 10.914 6.531 1 96.75 147 ALA B O 1
ATOM 2382 N N . ILE B 1 148 ? 13.102 13.008 7.227 1 94.62 148 ILE B N 1
ATOM 2383 C CA . ILE B 1 148 ? 14.492 13.344 7.523 1 94.62 148 ILE B CA 1
ATOM 2384 C C . ILE B 1 148 ? 14.57 14.062 8.867 1 94.62 148 ILE B C 1
ATOM 2386 O O . ILE B 1 148 ? 13.656 14.797 9.242 1 94.62 148 ILE B O 1
ATOM 2390 N N . ASN B 1 149 ? 15.586 13.656 9.609 1 84.5 149 ASN B N 1
ATOM 2391 C CA . ASN B 1 149 ? 15.766 14.273 10.914 1 84.5 149 ASN B CA 1
ATOM 2392 C C . ASN B 1 149 ? 17.016 15.148 10.953 1 84.5 149 ASN B C 1
ATOM 2394 O O . ASN B 1 149 ? 17.844 15.086 10.055 1 84.5 149 ASN B O 1
ATOM 2398 N N . SER B 1 150 ? 16.844 16.062 11.977 1 72.5 150 SER B N 1
ATOM 2399 C CA . SER B 1 150 ? 18.047 16.828 12.273 1 72.5 150 SER B CA 1
ATOM 2400 C C . SER B 1 150 ? 19.25 15.914 12.5 1 72.5 150 SER B C 1
ATOM 2402 O O . SER B 1 150 ? 19.078 14.719 12.742 1 72.5 150 SER B O 1
ATOM 2404 N N . PRO B 1 151 ? 20.406 16.547 12.305 1 71.38 151 PRO B N 1
ATOM 2405 C CA . PRO B 1 151 ? 21.625 15.75 12.523 1 71.38 151 PRO B CA 1
ATOM 2406 C C . PRO B 1 151 ? 21.578 14.953 13.82 1 71.38 151 PRO B C 1
ATOM 2408 O O . PRO B 1 151 ? 21.172 15.477 14.859 1 71.38 151 PRO B O 1
ATOM 2411 N N . GLY B 1 152 ? 21.844 13.688 13.758 1 71 152 GLY B N 1
ATOM 2412 C CA . GLY B 1 152 ? 21.812 12.805 14.906 1 71 152 GLY B CA 1
ATOM 2413 C C . GLY B 1 152 ? 20.531 12.008 15.016 1 71 152 GLY B C 1
ATOM 2414 O O . GLY B 1 152 ? 20.422 11.094 15.836 1 71 152 GLY B O 1
ATOM 2415 N N . GLY B 1 153 ? 19.641 12.352 14.227 1 78 153 GLY B N 1
ATOM 2416 C CA . GLY B 1 153 ? 18.391 11.609 14.242 1 78 153 GLY B CA 1
ATOM 2417 C C . GLY B 1 153 ? 18.453 10.336 13.414 1 78 153 GLY B C 1
ATOM 2418 O O . GLY B 1 153 ? 19.453 10.055 12.766 1 78 153 GLY B O 1
ATOM 2419 N N . PRO B 1 154 ? 17.406 9.578 13.5 1 84 154 PRO B N 1
ATOM 2420 C CA . PRO B 1 154 ? 17.422 8.234 12.906 1 84 154 PRO B CA 1
ATOM 2421 C C . PRO B 1 154 ? 17.438 8.266 11.383 1 84 154 PRO B C 1
ATOM 2423 O O . PRO B 1 154 ? 17.781 7.266 10.75 1 84 154 PRO B O 1
ATOM 2426 N N . PHE B 1 155 ? 16.953 9.43 10.82 1 91 155 PHE B N 1
ATOM 2427 C CA . PHE B 1 155 ? 16.859 9.445 9.359 1 91 155 PHE B CA 1
ATOM 2428 C C . PHE B 1 155 ? 17.688 10.586 8.773 1 91 155 PHE B C 1
ATOM 2430 O O . PHE B 1 155 ? 17.422 11.758 9.062 1 91 155 PHE B O 1
ATOM 2437 N N . GLU B 1 156 ? 18.578 10.18 7.984 1 90.38 156 GLU B N 1
ATOM 2438 C CA . GLU B 1 156 ? 19.391 11.156 7.27 1 90.38 156 GLU B CA 1
ATOM 2439 C C . GLU B 1 156 ? 18.938 11.289 5.816 1 90.38 156 GLU B C 1
ATOM 2441 O O . GLU B 1 156 ? 18.297 10.391 5.277 1 90.38 156 GLU B O 1
ATOM 2446 N N . LEU B 1 157 ? 19.281 12.461 5.332 1 91.94 157 LEU B N 1
ATOM 2447 C CA . LEU B 1 157 ? 19 12.672 3.916 1 91.94 157 LEU B CA 1
ATOM 2448 C C . LEU B 1 157 ? 19.766 11.664 3.061 1 91.94 157 LEU B C 1
ATOM 2450 O O . LEU B 1 157 ? 21 11.594 3.125 1 91.94 157 LEU B O 1
ATOM 2454 N N . ALA B 1 158 ? 18.984 10.891 2.277 1 92.25 158 ALA B N 1
ATOM 2455 C CA . ALA B 1 158 ? 19.625 9.906 1.405 1 92.25 158 ALA B CA 1
ATOM 2456 C C . ALA B 1 158 ? 20.172 10.57 0.142 1 92.25 158 ALA B C 1
ATOM 2458 O O . ALA B 1 158 ? 19.672 11.617 -0.28 1 92.25 158 ALA B O 1
ATOM 2459 N N . GLU B 1 159 ? 21.141 9.898 -0.424 1 93.12 159 GLU B N 1
ATOM 2460 C CA . GLU B 1 159 ? 21.703 10.398 -1.671 1 93.12 159 GLU B CA 1
ATOM 2461 C C . GLU B 1 159 ? 20.641 10.469 -2.768 1 93.12 159 GLU B C 1
ATOM 2463 O O . GLU B 1 159 ? 19.859 9.539 -2.941 1 93.12 159 GLU B O 1
ATOM 2468 N N . GLY B 1 160 ? 20.656 11.656 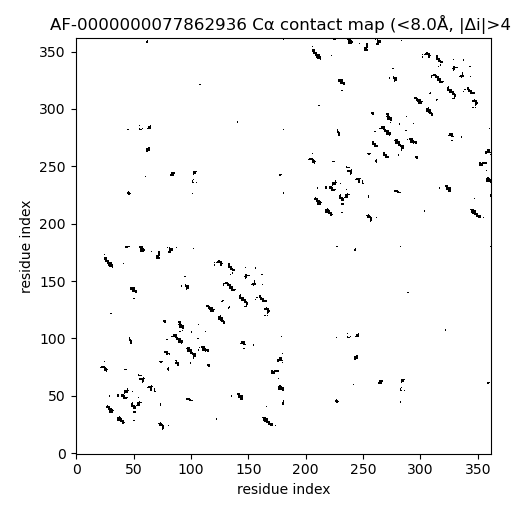-3.436 1 95.56 160 GLY B N 1
ATOM 2469 C CA . GLY B 1 160 ? 19.75 11.836 -4.559 1 95.56 160 GLY B CA 1
ATOM 2470 C C . GLY B 1 160 ? 18.375 12.344 -4.145 1 95.56 160 GLY B C 1
ATOM 2471 O O . GLY B 1 160 ? 17.594 12.805 -4.984 1 95.56 160 GLY B O 1
ATOM 2472 N N . CYS B 1 161 ? 18.141 12.32 -2.92 1 97.38 161 CYS B N 1
ATOM 2473 C CA . CYS B 1 161 ? 16.859 12.812 -2.42 1 97.38 161 CYS B CA 1
ATOM 2474 C C . CYS B 1 161 ? 16.922 14.312 -2.162 1 97.38 161 CYS B C 1
ATOM 2476 O O . CYS B 1 161 ? 18 14.867 -1.919 1 97.38 161 CYS B O 1
ATOM 2478 N N . ILE B 1 162 ? 15.742 14.992 -2.225 1 97.56 162 ILE B N 1
ATOM 2479 C CA . ILE B 1 162 ? 15.688 16.453 -2.102 1 97.56 162 ILE B CA 1
ATOM 2480 C C . ILE B 1 162 ? 14.773 16.828 -0.942 1 97.56 162 ILE B C 1
ATOM 2482 O O . ILE B 1 162 ? 13.602 16.438 -0.908 1 97.56 162 ILE B O 1
ATOM 2486 N N . PRO B 1 163 ? 15.305 17.562 -0.045 1 96.31 163 PRO B N 1
ATOM 2487 C CA . PRO B 1 163 ? 14.438 18.016 1.042 1 96.31 163 PRO B CA 1
ATOM 2488 C C . PRO B 1 163 ? 13.352 18.984 0.564 1 96.31 163 PRO B C 1
ATOM 2490 O O . PRO B 1 163 ? 13.547 19.703 -0.422 1 96.31 163 PRO B O 1
ATOM 2493 N N . PHE B 1 164 ? 12.227 19.016 1.243 1 96.88 164 PHE B N 1
ATOM 2494 C CA . PHE B 1 164 ? 11.141 19.938 0.933 1 96.88 164 PHE B CA 1
ATOM 2495 C C . PHE B 1 164 ? 10.289 20.219 2.17 1 96.88 164 PHE B C 1
ATOM 2497 O O . PHE B 1 164 ? 10.43 19.531 3.188 1 96.88 164 PHE B O 1
ATOM 2504 N N . ASP B 1 165 ? 9.453 21.234 2.078 1 96.31 165 ASP B N 1
ATOM 2505 C CA . ASP B 1 165 ? 8.453 21.516 3.102 1 96.31 165 ASP B CA 1
ATOM 2506 C C . ASP B 1 165 ? 7.109 20.875 2.744 1 96.31 165 ASP B C 1
ATOM 2508 O O . ASP B 1 165 ? 6.609 21.062 1.633 1 96.31 165 ASP B O 1
ATOM 2512 N N . ALA B 1 166 ? 6.621 20.078 3.664 1 96 166 ALA B N 1
ATOM 2513 C CA . ALA B 1 166 ? 5.262 19.562 3.516 1 96 166 ALA B CA 1
ATOM 2514 C C . ALA B 1 166 ? 4.238 20.562 4.051 1 96 166 ALA B C 1
ATOM 2516 O O . ALA B 1 166 ? 3.826 20.484 5.211 1 96 166 ALA B O 1
ATOM 2517 N N . VAL B 1 167 ? 3.705 21.391 3.191 1 95.62 167 VAL B N 1
ATOM 2518 C CA . VAL B 1 167 ? 2.883 22.516 3.598 1 95.62 167 VAL B CA 1
ATOM 2519 C C . VAL B 1 167 ? 1.411 22.109 3.613 1 95.62 167 VAL B C 1
ATOM 2521 O O . VAL B 1 167 ? 0.922 21.5 2.664 1 95.62 167 VAL B O 1
ATOM 2524 N N . ALA B 1 168 ? 0.773 22.406 4.711 1 93.56 168 ALA B N 1
ATOM 2525 C CA . ALA B 1 168 ? -0.641 22.094 4.898 1 93.56 168 ALA B CA 1
ATOM 2526 C C . ALA B 1 168 ? -1.526 23.234 4.387 1 93.56 168 ALA B C 1
ATOM 2528 O O . ALA B 1 168 ? -1.345 24.391 4.766 1 93.56 168 ALA B O 1
ATOM 2529 N N . LEU B 1 169 ? -2.498 22.891 3.588 1 90.75 169 LEU B N 1
ATOM 2530 C CA . LEU B 1 169 ? -3.443 23.844 3.025 1 90.75 169 LEU B CA 1
ATOM 2531 C C . LEU B 1 169 ? -4.883 23.406 3.287 1 90.75 169 LEU B C 1
ATOM 2533 O O . LEU B 1 169 ? -5.172 22.219 3.326 1 90.75 169 LEU B O 1
ATOM 2537 N N . PRO B 1 170 ? -5.77 24.453 3.484 1 86.38 170 PRO B N 1
ATOM 2538 C CA . PRO B 1 170 ? -7.176 24.062 3.588 1 86.38 170 PRO B CA 1
ATOM 2539 C C . PRO B 1 170 ? -7.688 23.359 2.332 1 86.38 170 PRO B C 1
ATOM 2541 O O . PRO B 1 170 ? -7.34 23.766 1.216 1 86.38 170 PRO B O 1
ATOM 2544 N N . PRO B 1 171 ? -8.453 22.266 2.594 1 83.06 171 PRO B N 1
ATOM 2545 C CA . PRO B 1 171 ? -8.977 21.547 1.423 1 83.06 171 PRO B CA 1
ATOM 2546 C C . PRO B 1 171 ? -10.086 22.328 0.71 1 83.06 171 PRO B C 1
ATOM 2548 O O . PRO B 1 171 ? -10.797 23.109 1.342 1 83.06 171 PRO B O 1
ATOM 2551 N N . ILE B 1 172 ? -10.148 22.125 -0.571 1 79.44 172 ILE B N 1
ATOM 2552 C CA . ILE B 1 172 ? -11.234 22.719 -1.338 1 79.44 172 ILE B CA 1
ATOM 2553 C C . ILE B 1 172 ? -12.555 22.062 -0.96 1 79.44 172 ILE B C 1
ATOM 2555 O O . ILE B 1 172 ? -13.57 22.734 -0.77 1 79.44 172 ILE B O 1
ATOM 2559 N N . ASN B 1 173 ? -12.531 20.766 -0.839 1 80.12 173 ASN B N 1
ATOM 2560 C CA . ASN B 1 173 ? -13.664 19.938 -0.422 1 80.12 173 ASN B CA 1
ATOM 2561 C C . ASN B 1 173 ? -13.344 19.156 0.845 1 80.12 173 ASN B C 1
ATOM 2563 O O . ASN B 1 173 ? -12.789 18.047 0.775 1 80.12 173 ASN B O 1
ATOM 2567 N N . PRO B 1 174 ? -13.797 19.703 1.982 1 81.38 174 PRO B N 1
ATOM 2568 C CA . PRO B 1 174 ? -13.43 19.062 3.24 1 81.38 174 PRO B CA 1
ATOM 2569 C C . PRO B 1 174 ? -14.328 17.875 3.574 1 81.38 174 PRO B C 1
ATOM 2571 O O . PRO B 1 174 ? -14.961 17.844 4.633 1 81.38 174 PRO B O 1
ATOM 2574 N N . VAL B 1 175 ? -14.523 16.984 2.678 1 84.56 175 VAL B N 1
ATOM 2575 C CA . VAL B 1 175 ? -15.289 15.766 2.887 1 84.56 175 VAL B CA 1
ATOM 2576 C C . VAL B 1 175 ? -14.344 14.57 2.975 1 84.56 175 VAL B C 1
ATOM 2578 O O . VAL B 1 175 ? -13.555 14.328 2.055 1 84.56 175 VAL B O 1
ATOM 2581 N N . PRO B 1 176 ? -14.406 13.914 4.098 1 90.62 176 PRO B N 1
ATOM 2582 C CA . PRO B 1 176 ? -13.531 12.75 4.238 1 90.62 176 PRO B CA 1
ATOM 2583 C C . PRO B 1 176 ? -13.859 11.641 3.24 1 90.62 176 PRO B C 1
ATOM 2585 O O . PRO B 1 176 ? -15.016 11.516 2.814 1 90.62 176 PRO B O 1
ATOM 2588 N N . VAL B 1 177 ? -12.836 10.906 2.889 1 93.56 177 VAL B N 1
ATOM 2589 C CA . VAL B 1 177 ? -13.055 9.703 2.086 1 93.56 177 VAL B CA 1
ATOM 2590 C C . VAL B 1 177 ? -13.391 8.523 2.998 1 93.56 177 VAL B C 1
ATOM 2592 O O . VAL B 1 177 ? -13.305 8.641 4.223 1 93.56 177 VAL B O 1
ATOM 2595 N N . ASP B 1 178 ? -13.852 7.426 2.414 1 95.19 178 ASP B N 1
ATOM 2596 C CA . ASP B 1 178 ? -14.133 6.273 3.264 1 95.19 178 ASP B CA 1
ATOM 2597 C C . ASP B 1 178 ? -12.844 5.66 3.797 1 95.19 178 ASP B C 1
ATOM 2599 O O . ASP B 1 178 ? -12.695 5.465 5.008 1 95.19 178 ASP B O 1
ATOM 2603 N N . VAL B 1 179 ? -11.938 5.375 2.84 1 96.12 179 VAL B N 1
ATOM 2604 C CA . VAL B 1 179 ? -10.672 4.781 3.252 1 96.12 179 VAL B CA 1
ATOM 2605 C C . VAL B 1 179 ? -9.633 4.945 2.141 1 96.12 179 VAL B C 1
ATOM 2607 O O . VAL B 1 179 ? -9.969 4.855 0.957 1 96.12 179 VAL B O 1
ATOM 2610 N N . TYR B 1 180 ? -8.398 5.254 2.541 1 95.94 180 TYR B N 1
ATOM 2611 C CA . TYR B 1 180 ? -7.289 5.262 1.589 1 95.94 180 TYR B CA 1
ATOM 2612 C C . TYR B 1 180 ? -6.805 3.844 1.31 1 95.94 180 TYR B C 1
ATOM 2614 O O . TYR B 1 180 ? -6.75 3.008 2.215 1 95.94 180 TYR B O 1
ATOM 2622 N N . VAL B 1 181 ? -6.449 3.656 0.031 1 95.62 181 VAL B N 1
ATOM 2623 C CA . VAL B 1 181 ? -6.066 2.316 -0.403 1 95.62 181 VAL B CA 1
ATOM 2624 C C . VAL B 1 181 ? -4.668 2.354 -1.017 1 95.62 181 VAL B C 1
ATOM 2626 O O . VAL B 1 181 ? -4.246 3.381 -1.551 1 95.62 181 VAL B O 1
#

Radius of gyration: 24.47 Å; Cα contacts (8 Å, |Δi|>4): 903; chains: 2; bounding box: 67×62×118 Å

pLDDT: mean 85.3, std 17.35, range [28.3, 98.44]

Foldseek 3Di:
DPPPPDDPDPPPPPPPPPPVPQAAFWWWAWDDPPDPQHGFTWEDAPFFIFGQDHWFFFADVVTDTDPPSVLETQDRWQFGQAPAVVTWGWWADLQFTIGIDFHPDDDDPPIGRDTWDWDQDPVGTFTADPCWFWKFADDPRGTTIGHDDDPPDSHHDDPRIGTTTTHIDHGPDHDHTHHTD/DPPPPPDPPPPPPPPPPPPVPQAAFWWWAWDDPPDPQHGFTWEDAPFFIFTQDHWFFFADVVTDTDPPSVLETQDRWQFGQAPAVVTWGWWADLQFTIGIDFHPDDDDPPIGRDTWDWDQDPVGTFTADPCWFWKFADDPRGTTIGHDDDPPDSHHDDPRIGTTTTHIDHGPDHDHTHHTD

=== Feature glossary ===
The record interleaves many kinds of information about one protein. Here is each kind framed as the question it answers.

Q: What are the backbone torsion angles?
A: φ (phi) and ψ (psi) are the two rotatable backbone dihedrals per residue: φ is the C(i-1)–N–Cα–C torsion, ψ is the N–Cα–C–N(i+1) torsion, both in degrees on (−180°, 180°]. α-helical residues cluster near (−60°, −45°); β-strand residues near (−120°, +130°). A Ramachandran plot is simply a scatter of (φ, ψ) for every residue.

Q: What is the amino-acid chain?
A: This is the polypeptide sequence — one letter per residue, N-terminus first. Length ranges from a few dozen residues for small domains to over a thousand for large multi-domain proteins.

Q: How mobile is each atom in the crystal?
A: For experimental (PDB) structures, the B-factor (temperature factor) quantifies the positional spread of each atom in the crystal — a combination of thermal vibration and static disorder — in units of Å². High B-factors mark flexible loops or poorly resolved regions; low B-factors mark the rigid, well-ordered core.

Q: Are the domains correctly placed relative to each other?
A: Predicted Aligned Error (PAE) is an AlphaFold confidence matrix: entry (i, j) is the expected error in the position of residue j, in ångströms, when the prediction is superimposed on the true structure at residue i. Low PAE within a block of residues means that block is internally rigid and well-predicted; high PAE between two blocks means their relative placement is uncertain even if each block individually is confident.

Q: How confident is the AlphaFold model at each residue?
A: pLDDT is the predicted lDDT-Cα score: AlphaFold's confidence that the local environment of each residue (all inter-atomic distances within 15 Å) is correctly placed. It is a per-residue number between 0 and 100, with higher meaning more reliable.

Q: What family and function is it annotated with?
A: Functional annotations link the protein to curated databases. InterPro entries identify conserved domains and families by matching the sequence against member-database signatures (Pfam, PROSITE, CDD, …). Gene Ontology (GO) terms describe molecular function, biological process, and cellular component in a controlled vocabulary. CATH places the structure in a hierarchical fold classification (Class/Architecture/Topology/Homologous-superfamily). The organism is the source species.

Q: How big and how compact is the whole molecule?
A: Three whole-structure scalars: the radius of gyration (RMS distance of Cα from centroid, in Å), the count of Cα–Cα contacts (pairs closer than 8 Å and separated by more than four residues in sequence — i.e. tertiary, not local, contacts), and the bounding-box dimensions. Together they distinguish compact globular folds from extended fibres or disordered chains.

Q: What known structures does this most resemble?
A: The Foldseek neighbor list gives the closest experimentally determined structures in the PDB, ranked by structural alignment. TM-score near 1 means near-identical fold; near 0.3 means only rough topology match. This is how one finds what a novel AlphaFold prediction most resembles in the solved-structure universe.

Q: Which residues are buried vs exposed?
A: SASA measures how much of the protein is reachable by solvent. It is computed by rolling a water-sized probe over the atomic surface and summing the exposed area (Å²). Per-residue SASA distinguishes core (buried, low SASA) from surface (exposed, high SASA) residues; total SASA is a whole-molecule size measure.

Q: Which residues are in helices, strands, or loops?
A: Eight-state secondary structure (DSSP): H is the canonical α-helix, G the tighter 3₁₀-helix, I the wider π-helix; E/B are β-structure, T and S are turns and bends, and '-' is everything else. DSSP derives these from the pattern of main-chain N–H···O=C hydrogen bonds, not from the sequence.

Q: Where is each backbone atom in 3D?
A: Structure coordinates are given as an mmCIF _atom_site loop: one row per atom with element, residue name, chain id, sequence number, and x/y/z position in Å. Only the four main-chain atoms per residue are included here; side chains are omitted to keep the record compact.

Q: What if only a Cα trace is available?
A: Three-state secondary structure (P-SEA) collapses the eight DSSP classes into helix (a), strand (b), and coil (c). P-SEA assigns these from Cα geometry alone — distances and angles — without requiring backbone oxygens, so it works on any Cα trace.

Q: What do the rendered images show?
A: The six renders are orthographic views along the three Cartesian axes in both directions. Representation (cartoon, sticks, or surface) and color scheme (sequence-rainbow or by-chain) vary across proteins so the training set covers all the common visualization conventions.

Q: What does the local fold look like, residue by residue?
A: Foldseek's 3Di representation compresses backbone geometry into a per-residue letter drawn from a learned twenty-state alphabet. It captures the tertiary interaction pattern around each residue — which residues are packed against it in space, regardless of where they are in sequence.

Q: What do the diagnostic plots show?
A: The contact map is a binary N×N matrix image: pixel (i, j) is dark where Cα_i and Cα_j are within 8 Å and |i−j|>4. Because the |i−j|>4 filter removes local helical contacts, off-diagonal stripes parallel to the main diagonal indicate parallel β-sheets; stripes perpendicular to it indicate antiparallel β-sheets. The Ramachandran plot scatters every residue's (φ, ψ) pair against the sterically allowed regions. The PAE heatmap renders the predicted-aligned-error matrix.